Protein AF-0000000084557660 (afdb_homodimer)

Foldseek 3Di:
DVVLVVLLVVLLLLLVVLLQLLLQCLLVLPLVSLVVLVVSLVVSVVSLVVSVVVLVVCCVVPVVCVVVSVVSNVSSVVSNVSSVVSNVSSVCSNVVNSPVPNPVVYPPQPFKHKDKAAAAPPFLQAFAFCLVVVLCVVQVKAFQWKDDPNDIDGPGDRGDHDHGGIITIIIGGPRSRQVVRCRRHVDRD/DVVLVVLLVVLLLLLVVLLQLLLQCLLVLPLVSLVVLVVSLVVSVVSLVVSVVVLVVCCVVPVVCVVVSVVSNVSSVVSNVSSVVSNVSSVCSNVVNSPVPNPVVHPPQPFKHKDKAAAAPPFLQAFAFCLVVVLCVVQVKAFQWKDDPNDIDGPGDRGDHDHGGIITIIIGHPRSRQVVRCRRHVDRD

pLDDT: mean 82.66, std 14.03, range [36.84, 98.5]

Secondary structure (DSSP, 8-state):
-HHHHHHHHHHHHHHHHHHHHHHHHHHTT-HHHHHHHHHHHHHHHHHHHHHHHHHHHHHHH-GGGHHHHHHHHHHHHHHHHHHHHHHHHHHHHHTT-SHHHHTTTS--TTSPEEEEEEPPTT-TTTT-BHHHH-HHHHHS-EEEEEEETTEEEES--TTPBP-TT-EEEEEE-GGGHHHHHHHHHSS--/-HHHHHHHHHHHHHHHHHHHHHHHHHHTT-HHHHHHHHHHHHHHHHHHHHHHHHHHHHHHH-GGGHHHHHHHHHHHHHHHHHHHHHHHHHHHHHTT-SHHHHHHHH--TTSPEEEEEEPPTT-TTTT-BHHHH-HHHHHS-EEEEEEETTEEEES--TTPBP-TT-EEEEEE-GGGHHHHHHHHHSS--

Structure (mmCIF, N/CA/C/O backbone):
data_AF-0000000084557660-model_v1
#
loop_
_entity.id
_entity.type
_entity.pdbx_description
1 polymer 'TrkA-C domain protein'
#
loop_
_atom_site.group_PDB
_atom_site.id
_atom_site.type_symbol
_atom_site.label_atom_id
_atom_site.label_alt_id
_atom_site.label_comp_id
_atom_site.label_asym_id
_atom_site.label_entity_id
_atom_site.label_seq_id
_atom_site.pdbx_PDB_ins_code
_atom_site.Cartn_x
_atom_site.Cartn_y
_atom_site.Cartn_z
_atom_site.occupancy
_atom_site.B_iso_or_equiv
_atom_site.auth_seq_id
_atom_site.auth_comp_id
_atom_site.auth_asym_id
_atom_site.auth_atom_id
_atom_site.pdbx_PDB_model_num
ATOM 1 N N . MET A 1 1 ? 2.389 20.703 17.344 1 78.62 1 MET A N 1
ATOM 2 C CA . MET A 1 1 ? 1.602 19.562 16.891 1 78.62 1 MET A CA 1
ATOM 3 C C . MET A 1 1 ? 1.767 19.359 15.391 1 78.62 1 MET A C 1
ATOM 5 O O . MET A 1 1 ? 1.849 18.219 14.922 1 78.62 1 MET A O 1
ATOM 9 N N . ASN A 1 2 ? 2.186 20.453 14.773 1 81.31 2 ASN A N 1
ATOM 10 C CA . ASN A 1 2 ? 2.316 20.391 13.32 1 81.31 2 ASN A CA 1
ATOM 11 C C . ASN A 1 2 ? 3.482 19.5 12.906 1 81.31 2 ASN A C 1
ATOM 13 O O . ASN A 1 2 ? 3.375 18.734 11.938 1 81.31 2 ASN A O 1
ATOM 17 N N . LYS A 1 3 ? 4.469 19.562 13.789 1 85.81 3 LYS A N 1
ATOM 18 C CA . LYS A 1 3 ? 5.652 18.797 13.422 1 85.81 3 LYS A CA 1
ATOM 19 C C . LYS A 1 3 ? 5.398 17.297 13.562 1 85.81 3 LYS A C 1
ATOM 21 O O . LYS A 1 3 ? 5.82 16.5 12.711 1 85.81 3 LYS A O 1
ATOM 26 N N . ILE A 1 4 ? 4.723 16.859 14.617 1 92 4 ILE A N 1
ATOM 27 C CA . ILE A 1 4 ? 4.414 15.453 14.82 1 92 4 ILE A CA 1
ATOM 28 C C . ILE A 1 4 ? 3.521 14.953 13.688 1 92 4 ILE A C 1
ATOM 30 O O . ILE A 1 4 ? 3.715 13.844 13.18 1 92 4 ILE A O 1
ATOM 34 N N . GLU A 1 5 ? 2.633 15.766 13.328 1 88.88 5 GLU A N 1
ATOM 35 C CA . GLU A 1 5 ? 1.722 15.391 12.258 1 88.88 5 GLU A CA 1
ATOM 36 C C . GLU A 1 5 ? 2.473 15.172 10.945 1 88.88 5 GLU A C 1
ATOM 38 O O . GLU A 1 5 ? 2.186 14.227 10.203 1 88.88 5 GLU A O 1
ATOM 43 N N . GLU A 1 6 ? 3.418 16.062 10.711 1 84.88 6 GLU A N 1
ATOM 44 C CA . GLU A 1 6 ? 4.234 15.922 9.508 1 84.88 6 GLU A CA 1
ATOM 45 C C . GLU A 1 6 ? 5.074 14.648 9.547 1 84.88 6 GLU A C 1
ATOM 47 O O . GLU A 1 6 ? 5.23 13.969 8.531 1 84.88 6 GLU A O 1
ATOM 52 N N . MET A 1 7 ? 5.562 14.352 10.703 1 90.75 7 MET A N 1
ATOM 53 C CA . MET A 1 7 ? 6.383 13.156 10.859 1 90.75 7 MET A CA 1
ATOM 54 C C . MET A 1 7 ? 5.543 11.891 10.703 1 90.75 7 MET A C 1
ATOM 56 O O . MET A 1 7 ? 5.988 10.914 10.102 1 90.75 7 MET A O 1
ATOM 60 N N . LEU A 1 8 ? 4.316 11.906 11.172 1 91.94 8 LEU A N 1
ATOM 61 C CA . LEU A 1 8 ? 3.412 10.773 11.016 1 91.94 8 LEU A CA 1
ATOM 62 C C . LEU A 1 8 ? 3.061 10.555 9.547 1 91.94 8 LEU A C 1
ATOM 64 O O . LEU A 1 8 ? 2.941 9.414 9.094 1 91.94 8 LEU A O 1
ATOM 68 N N . LEU A 1 9 ? 2.918 11.672 8.875 1 86.56 9 LEU A N 1
ATOM 69 C CA . LEU A 1 9 ? 2.652 11.578 7.445 1 86.56 9 LEU A CA 1
ATOM 70 C C . LEU A 1 9 ? 3.818 10.914 6.719 1 86.56 9 LEU A C 1
ATOM 72 O O . LEU A 1 9 ? 3.611 10.086 5.832 1 86.56 9 LEU A O 1
ATOM 76 N N . GLU A 1 10 ? 4.965 11.297 7.094 1 84.38 10 GLU A N 1
ATOM 77 C CA . GLU A 1 10 ? 6.148 10.688 6.496 1 84.38 10 GLU A CA 1
ATOM 78 C C . GLU A 1 10 ? 6.207 9.195 6.797 1 84.38 10 GLU A C 1
ATOM 80 O O . GLU A 1 10 ? 6.539 8.391 5.922 1 84.38 10 GLU A O 1
ATOM 85 N N . LEU A 1 11 ? 5.902 8.812 8.047 1 92.25 11 LEU A N 1
ATOM 86 C CA . LEU A 1 11 ? 5.863 7.398 8.422 1 92.25 11 LEU A CA 1
ATOM 87 C C . LEU A 1 11 ? 4.832 6.645 7.594 1 92.25 11 LEU A C 1
ATOM 89 O O . LEU A 1 11 ? 5.113 5.562 7.074 1 92.25 11 LEU A O 1
ATOM 93 N N . LYS A 1 12 ? 3.701 7.219 7.492 1 89.44 12 LYS A N 1
ATOM 94 C CA . LYS A 1 12 ? 2.629 6.637 6.688 1 89.44 12 LYS A CA 1
ATOM 95 C C . LYS A 1 12 ? 3.076 6.43 5.246 1 89.44 12 LYS A C 1
ATOM 97 O O . LYS A 1 12 ? 2.941 5.336 4.699 1 89.44 12 LYS A O 1
ATOM 102 N N . ASP A 1 13 ? 3.625 7.488 4.648 1 81.25 13 ASP A N 1
ATOM 103 C CA . ASP A 1 13 ? 4.047 7.414 3.254 1 81.25 13 ASP A CA 1
ATOM 104 C C . ASP A 1 13 ? 5.133 6.355 3.064 1 81.25 13 ASP A C 1
ATOM 106 O O . ASP A 1 13 ? 5.098 5.59 2.1 1 81.25 13 ASP A O 1
ATOM 110 N N . THR A 1 14 ? 6.043 6.316 3.926 1 85.88 14 THR A N 1
ATOM 111 C CA . THR A 1 14 ? 7.148 5.367 3.836 1 85.88 14 THR A CA 1
ATOM 112 C C . THR A 1 14 ? 6.645 3.936 4.008 1 85.88 14 THR A C 1
ATOM 114 O O . THR A 1 14 ? 7.07 3.031 3.283 1 85.88 14 THR A O 1
ATOM 117 N N . SER A 1 15 ? 5.75 3.717 4.98 1 93.25 15 SER A N 1
ATOM 118 C CA . SER A 1 15 ? 5.23 2.371 5.203 1 93.25 15 SER A CA 1
ATOM 119 C C . SER A 1 15 ? 4.504 1.848 3.969 1 93.25 15 SER A C 1
ATOM 121 O O . SER A 1 15 ? 4.652 0.68 3.604 1 93.25 15 SER A O 1
ATOM 123 N N . GLU A 1 16 ? 3.74 2.676 3.352 1 85.69 16 GLU A N 1
ATOM 124 C CA . GLU A 1 16 ? 3.055 2.307 2.119 1 85.69 16 GLU A CA 1
ATOM 125 C C . GLU A 1 16 ? 4.047 1.913 1.029 1 85.69 16 GLU A C 1
ATOM 127 O O . GLU A 1 16 ? 3.857 0.908 0.341 1 85.69 16 GLU A O 1
ATOM 132 N N . PHE A 1 17 ? 5 2.734 0.915 1 78.81 17 PHE A N 1
ATOM 133 C CA . PHE A 1 17 ? 6.047 2.467 -0.065 1 78.81 17 PHE A CA 1
ATOM 134 C C . PHE A 1 17 ? 6.758 1.155 0.246 1 78.81 17 PHE A C 1
ATOM 136 O O . PHE A 1 17 ? 7.039 0.366 -0.658 1 78.81 17 PHE A O 1
ATOM 143 N N . MET A 1 18 ? 7.086 0.894 1.478 1 88.56 18 MET A N 1
ATOM 144 C CA . MET A 1 18 ? 7.758 -0.33 1.91 1 88.56 18 MET A CA 1
ATOM 145 C C . MET A 1 18 ? 6.934 -1.56 1.537 1 88.56 18 MET A C 1
ATOM 147 O O . MET A 1 18 ? 7.488 -2.578 1.117 1 88.56 18 MET A O 1
ATOM 151 N N . VAL A 1 19 ? 5.633 -1.488 1.741 1 91.75 19 VAL A N 1
ATOM 152 C CA . VAL A 1 19 ? 4.766 -2.609 1.386 1 91.75 19 VAL A CA 1
ATOM 153 C C . VAL A 1 19 ? 4.875 -2.891 -0.112 1 91.75 19 VAL A C 1
ATOM 155 O O . VAL A 1 19 ? 5.07 -4.035 -0.522 1 91.75 19 VAL A O 1
ATOM 158 N N . ASP A 1 20 ? 4.832 -1.856 -0.929 1 80.44 20 ASP A N 1
ATOM 159 C CA . ASP A 1 20 ? 4.98 -1.991 -2.375 1 80.44 20 ASP A CA 1
ATOM 160 C C . ASP A 1 20 ? 6.309 -2.652 -2.734 1 80.44 20 ASP A C 1
ATOM 162 O O . ASP A 1 20 ? 6.348 -3.586 -3.539 1 80.44 20 ASP A O 1
ATOM 166 N N . LEU A 1 21 ? 7.344 -2.174 -2.113 1 81.25 21 LEU A N 1
ATOM 167 C CA . LEU A 1 21 ? 8.672 -2.697 -2.406 1 81.25 21 LEU A CA 1
ATOM 168 C C . LEU A 1 21 ? 8.812 -4.141 -1.931 1 81.25 21 LEU A C 1
ATOM 170 O O . LEU A 1 21 ? 9.367 -4.98 -2.639 1 81.25 21 LEU A O 1
ATOM 174 N N . ALA A 1 22 ? 8.312 -4.395 -0.777 1 90 22 ALA A N 1
ATOM 175 C CA . ALA A 1 22 ? 8.438 -5.734 -0.211 1 90 22 ALA A CA 1
ATOM 176 C C . ALA A 1 22 ? 7.762 -6.77 -1.107 1 90 22 ALA A C 1
ATOM 178 O O . ALA A 1 22 ? 8.359 -7.793 -1.444 1 90 22 ALA A O 1
ATOM 179 N N . TYR A 1 23 ? 6.582 -6.449 -1.53 1 87.81 23 TYR A N 1
ATOM 180 C CA . TYR A 1 23 ? 5.863 -7.375 -2.4 1 87.81 23 TYR A CA 1
ATOM 181 C C . TYR A 1 23 ? 6.555 -7.504 -3.752 1 87.81 23 TYR A C 1
ATOM 183 O O . TYR A 1 23 ? 6.637 -8.594 -4.312 1 87.81 23 TYR A O 1
ATOM 191 N N . SER A 1 24 ? 6.98 -6.418 -4.266 1 79.38 24 SER A N 1
ATOM 192 C CA . SER A 1 24 ? 7.719 -6.465 -5.527 1 79.38 24 SER A CA 1
ATOM 193 C C . SER A 1 24 ? 8.977 -7.316 -5.398 1 79.38 24 SER A C 1
ATOM 195 O O . SER A 1 24 ? 9.273 -8.125 -6.277 1 79.38 24 SER A O 1
ATOM 197 N N . SER A 1 25 ? 9.734 -7.078 -4.336 1 85.5 25 SER A N 1
ATOM 198 C CA . SER A 1 25 ? 10.961 -7.844 -4.129 1 85.5 25 SER A CA 1
ATOM 199 C C . SER A 1 25 ? 10.672 -9.336 -4.066 1 85.5 25 SER A C 1
ATOM 201 O O . SER A 1 25 ? 11.445 -10.148 -4.574 1 85.5 25 SER A O 1
ATOM 203 N N . LEU A 1 26 ? 9.555 -9.648 -3.443 1 88.75 26 LEU A N 1
ATOM 204 C CA . LEU A 1 26 ? 9.148 -11.047 -3.301 1 88.75 26 LEU A CA 1
ATOM 205 C C . LEU A 1 26 ? 8.758 -11.641 -4.652 1 88.75 26 LEU A C 1
ATOM 207 O O . LEU A 1 26 ? 9.242 -12.711 -5.02 1 88.75 26 LEU A O 1
ATOM 211 N N . ILE A 1 27 ? 7.984 -10.977 -5.395 1 83.06 27 ILE A N 1
ATOM 212 C CA . ILE A 1 27 ? 7.457 -11.453 -6.668 1 83.06 27 ILE A CA 1
ATOM 213 C C . ILE A 1 27 ? 8.602 -11.633 -7.664 1 83.06 27 ILE A C 1
ATOM 215 O O . ILE A 1 27 ? 8.609 -12.602 -8.43 1 83.06 27 ILE A O 1
ATOM 219 N N . TYR A 1 28 ? 9.508 -10.758 -7.539 1 76.06 28 TYR A N 1
ATOM 220 C CA . TYR A 1 28 ? 10.562 -10.789 -8.547 1 76.06 28 TYR A CA 1
ATOM 221 C C . TYR A 1 28 ? 11.844 -11.383 -7.973 1 76.06 28 TYR A C 1
ATOM 223 O O . TYR A 1 28 ? 12.883 -11.406 -8.648 1 76.06 28 TYR A O 1
ATOM 231 N N . ASP A 1 29 ? 11.695 -11.75 -6.824 1 83.06 29 ASP A N 1
ATOM 232 C CA . ASP A 1 29 ? 12.859 -12.289 -6.133 1 83.06 29 ASP A CA 1
ATOM 233 C C . ASP A 1 29 ? 14.055 -11.344 -6.254 1 83.06 29 ASP A C 1
ATOM 235 O O . ASP A 1 29 ? 15.133 -11.758 -6.676 1 83.06 29 ASP A O 1
ATOM 239 N N . ASN A 1 30 ? 13.875 -10.156 -5.941 1 79.5 30 ASN A N 1
ATOM 240 C CA . ASN A 1 30 ? 14.859 -9.102 -6.105 1 79.5 30 ASN A CA 1
ATOM 241 C C . ASN A 1 30 ? 15.484 -8.703 -4.77 1 79.5 30 ASN A C 1
ATOM 243 O O . ASN A 1 30 ? 14.844 -8.031 -3.955 1 79.5 30 ASN A O 1
ATOM 247 N N . GLU A 1 31 ? 16.688 -9.047 -4.613 1 85.88 31 GLU A N 1
ATOM 248 C CA . GLU A 1 31 ? 17.375 -8.797 -3.352 1 85.88 31 GLU A CA 1
ATOM 249 C C . GLU A 1 31 ? 17.672 -7.309 -3.17 1 85.88 31 GLU A C 1
ATOM 251 O O . GLU A 1 31 ? 17.641 -6.797 -2.049 1 85.88 31 GLU A O 1
ATOM 256 N N . GLU A 1 32 ? 17.938 -6.656 -4.207 1 79 32 GLU A N 1
ATOM 257 C CA . GLU A 1 32 ? 18.25 -5.234 -4.113 1 79 32 GLU A CA 1
ATOM 258 C C . GLU A 1 32 ? 17.047 -4.445 -3.588 1 79 32 GLU A C 1
ATOM 260 O O . GLU A 1 32 ? 17.203 -3.59 -2.715 1 79 32 GLU A O 1
ATOM 265 N N . ILE A 1 33 ? 15.922 -4.727 -4.129 1 81.12 33 ILE A N 1
ATOM 266 C CA . ILE A 1 33 ? 14.703 -4.07 -3.674 1 81.12 33 ILE A CA 1
ATOM 267 C C . ILE A 1 33 ? 14.43 -4.441 -2.219 1 81.12 33 ILE A C 1
ATOM 269 O O . ILE A 1 33 ? 14.039 -3.592 -1.417 1 81.12 33 ILE A O 1
ATOM 273 N N . ALA A 1 34 ? 14.648 -5.66 -1.888 1 89.06 34 ALA A N 1
ATOM 274 C CA . ALA A 1 34 ? 14.477 -6.098 -0.505 1 89.06 34 ALA A CA 1
ATOM 275 C C . ALA A 1 34 ? 15.406 -5.332 0.432 1 89.06 34 ALA A C 1
ATOM 277 O O . ALA A 1 34 ? 15 -4.93 1.525 1 89.06 34 ALA A O 1
ATOM 278 N N . GLU A 1 35 ? 16.578 -5.129 0.041 1 88.19 35 GLU A N 1
ATOM 279 C CA . GLU A 1 35 ? 17.547 -4.379 0.843 1 88.19 35 GLU A CA 1
ATOM 280 C C . GLU A 1 35 ? 17.078 -2.945 1.073 1 88.19 35 GLU A C 1
ATOM 282 O O . GLU A 1 35 ? 17.297 -2.375 2.145 1 88.19 35 GLU A O 1
ATOM 287 N N . GLU A 1 36 ? 16.453 -2.371 0.059 1 81.69 36 GLU A N 1
ATOM 288 C CA . GLU A 1 36 ? 15.906 -1.025 0.207 1 81.69 36 GLU A CA 1
ATOM 289 C C . GLU A 1 36 ? 14.828 -0.983 1.286 1 81.69 36 GLU A C 1
ATOM 291 O O . GLU A 1 36 ? 14.719 -0.003 2.025 1 81.69 36 GLU A O 1
ATOM 296 N N . VAL A 1 37 ? 14.047 -2.047 1.359 1 90.69 37 VAL A N 1
ATOM 297 C CA . VAL A 1 37 ? 13.031 -2.127 2.4 1 90.69 37 VAL A CA 1
ATOM 298 C C . VAL A 1 37 ? 13.688 -2.09 3.775 1 90.69 37 VAL A C 1
ATOM 300 O O . VAL A 1 37 ? 13.227 -1.382 4.676 1 90.69 37 VAL A O 1
ATOM 303 N N . ILE A 1 38 ? 14.789 -2.824 3.896 1 95.12 38 ILE A N 1
ATOM 304 C CA . ILE A 1 38 ? 15.508 -2.854 5.168 1 95.12 38 ILE A CA 1
ATOM 305 C C . ILE A 1 38 ? 16.031 -1.457 5.492 1 95.12 38 ILE A C 1
ATOM 307 O O . ILE A 1 38 ? 15.922 -0.991 6.629 1 95.12 38 ILE A O 1
ATOM 311 N N . PHE A 1 39 ? 16.562 -0.817 4.523 1 88.06 39 PHE A N 1
ATOM 312 C CA . PHE A 1 39 ? 17.094 0.535 4.691 1 88.06 39 PHE A CA 1
ATOM 313 C C . PHE A 1 39 ? 15.992 1.482 5.164 1 88.06 39 PHE A C 1
ATOM 315 O O . PHE A 1 39 ? 16.188 2.236 6.121 1 88.06 39 PHE A O 1
ATOM 322 N N . LEU A 1 40 ? 14.859 1.445 4.527 1 88.19 40 LEU A N 1
ATOM 323 C CA . LEU A 1 40 ? 13.734 2.305 4.875 1 88.19 40 LEU A CA 1
ATOM 324 C C . LEU A 1 40 ? 13.227 2 6.281 1 88.19 40 LEU A C 1
ATOM 326 O O . LEU A 1 40 ? 12.844 2.912 7.02 1 88.19 40 LEU A O 1
ATOM 330 N N . ALA A 1 41 ? 13.242 0.728 6.641 1 95.25 41 ALA A N 1
ATOM 331 C CA . ALA A 1 41 ? 12.797 0.34 7.977 1 95.25 41 ALA A CA 1
ATOM 332 C C . ALA A 1 41 ? 13.664 0.974 9.055 1 95.25 41 ALA A C 1
ATOM 334 O O . ALA A 1 41 ? 13.156 1.43 10.086 1 95.25 41 ALA A O 1
ATOM 335 N N . GLU A 1 42 ? 14.898 0.961 8.805 1 93.62 42 GLU A N 1
ATOM 336 C CA . GLU A 1 42 ? 15.82 1.574 9.766 1 93.62 42 GLU A CA 1
ATOM 337 C C . GLU A 1 42 ? 15.57 3.074 9.883 1 93.62 42 GLU A C 1
ATOM 339 O O . GLU A 1 42 ? 15.57 3.623 10.984 1 93.62 42 GLU A O 1
ATOM 344 N N . ARG A 1 43 ? 15.391 3.684 8.773 1 88.31 43 ARG A N 1
ATOM 345 C CA . ARG A 1 43 ? 15.086 5.109 8.781 1 88.31 43 ARG A CA 1
ATOM 346 C C . ARG A 1 43 ? 13.797 5.391 9.539 1 88.31 43 ARG A C 1
ATOM 348 O O . ARG A 1 43 ? 13.711 6.355 10.297 1 88.31 43 ARG A O 1
ATOM 355 N N . MET A 1 44 ? 12.836 4.566 9.344 1 94.25 44 MET A N 1
ATOM 356 C CA . MET A 1 44 ? 11.547 4.719 10.016 1 94.25 44 MET A CA 1
ATOM 357 C C . MET A 1 44 ? 11.703 4.582 11.523 1 94.25 44 MET A C 1
ATOM 359 O O . MET A 1 44 ? 11.039 5.293 12.289 1 94.25 44 MET A O 1
ATOM 363 N N . ASN A 1 45 ? 12.516 3.666 11.93 1 96.81 45 ASN A N 1
ATOM 364 C CA . ASN A 1 45 ? 12.758 3.498 13.359 1 96.81 45 ASN A CA 1
ATOM 365 C C . ASN A 1 45 ? 13.266 4.785 13.992 1 96.81 45 ASN A C 1
ATOM 367 O O . ASN A 1 45 ? 12.82 5.168 15.078 1 96.81 45 ASN A O 1
ATOM 371 N N . ASN A 1 46 ? 14.125 5.5 13.305 1 95.62 46 ASN A N 1
ATOM 372 C CA . ASN A 1 46 ? 14.656 6.762 13.805 1 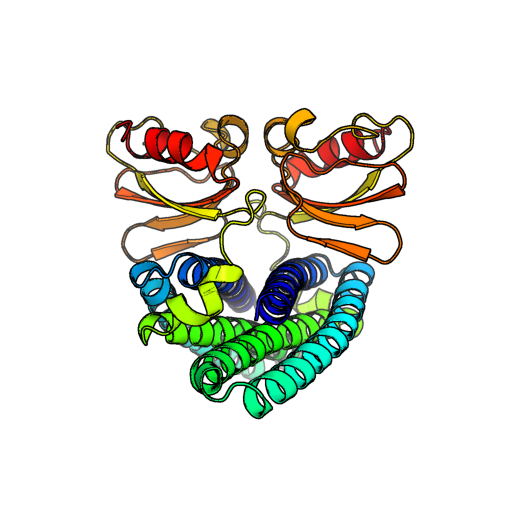95.62 46 ASN A CA 1
ATOM 373 C C . ASN A 1 46 ? 13.586 7.844 13.867 1 95.62 46 ASN A C 1
ATOM 375 O O . ASN A 1 46 ? 13.484 8.57 14.852 1 95.62 46 ASN A O 1
ATOM 379 N N . LEU A 1 47 ? 12.859 7.957 12.797 1 94.5 47 LEU A N 1
ATOM 380 C CA . LEU A 1 47 ? 11.781 8.938 12.742 1 94.5 47 LEU A CA 1
ATOM 381 C C . LEU A 1 47 ? 10.742 8.664 13.82 1 94.5 47 LEU A C 1
ATOM 383 O O . LEU A 1 47 ? 10.219 9.594 14.43 1 94.5 47 LEU A O 1
ATOM 387 N N . SER A 1 48 ? 10.461 7.402 14.008 1 97.56 48 SER A N 1
ATOM 388 C CA . SER A 1 48 ? 9.469 7.012 15.008 1 97.56 48 SER A CA 1
ATOM 389 C C . SER A 1 48 ? 9.922 7.414 16.406 1 97.56 48 SER A C 1
ATOM 391 O O . SER A 1 48 ? 9.109 7.859 17.219 1 97.56 48 SER A O 1
ATOM 393 N N . LEU A 1 49 ? 11.188 7.254 16.703 1 97.31 49 LEU A N 1
ATOM 394 C CA . LEU A 1 49 ? 11.727 7.684 18 1 97.31 49 LEU A CA 1
ATOM 395 C C . LEU A 1 49 ? 11.547 9.188 18.172 1 97.31 49 LEU A C 1
ATOM 397 O O . LEU A 1 49 ? 11.203 9.648 19.266 1 97.31 49 LEU A O 1
ATOM 401 N N . GLU A 1 50 ? 11.797 9.961 17.203 1 96.75 50 GLU A N 1
ATOM 402 C CA . GLU A 1 50 ? 11.625 11.406 17.266 1 96.75 50 GLU A CA 1
ATOM 403 C C . GLU A 1 50 ? 10.172 11.781 17.547 1 96.75 50 GLU A C 1
ATOM 405 O O . GLU A 1 50 ? 9.898 12.711 18.312 1 96.75 50 GLU A O 1
ATOM 410 N N . VAL A 1 51 ? 9.289 11.055 16.922 1 96.62 51 VAL A N 1
ATOM 411 C CA . VAL A 1 51 ? 7.867 11.289 17.141 1 96.62 51 VAL A CA 1
ATOM 412 C C . VAL A 1 51 ? 7.535 11.086 18.609 1 96.62 51 VAL A C 1
ATOM 414 O O . VAL A 1 51 ? 6.848 11.906 19.219 1 96.62 51 VAL A O 1
ATOM 417 N N . GLN A 1 52 ? 8.039 10.039 19.172 1 97.19 52 GLN A N 1
ATOM 418 C CA . GLN A 1 52 ? 7.758 9.742 20.578 1 97.19 52 GLN A CA 1
ATOM 419 C C . GLN A 1 52 ? 8.344 10.812 21.5 1 97.19 52 GLN A C 1
ATOM 421 O O . GLN A 1 52 ? 7.691 11.242 22.453 1 97.19 52 GLN A O 1
ATOM 426 N N . GLU A 1 53 ? 9.539 11.234 21.172 1 97.81 53 GLU A N 1
ATOM 427 C CA . GLU A 1 53 ? 10.172 12.273 21.969 1 97.81 53 GLU A CA 1
ATOM 428 C C . GLU A 1 53 ? 9.375 13.578 21.922 1 97.81 53 GLU A C 1
ATOM 430 O O . GLU A 1 53 ? 9.164 14.219 22.953 1 97.81 53 GLU A O 1
ATOM 435 N N . LYS A 1 54 ? 9 13.953 20.75 1 96.69 54 LYS A N 1
ATOM 436 C CA . LYS A 1 54 ? 8.227 15.172 20.578 1 96.69 54 LYS A CA 1
ATOM 437 C C . LYS A 1 54 ? 6.867 15.062 21.25 1 96.69 54 LYS A C 1
ATOM 439 O O . LYS A 1 54 ? 6.375 16.031 21.844 1 96.69 54 LYS A O 1
ATOM 444 N N . ALA A 1 55 ? 6.246 13.914 21.188 1 96.31 55 ALA A N 1
ATOM 445 C CA . ALA A 1 55 ? 4.961 13.68 21.844 1 96.31 55 ALA A CA 1
ATOM 446 C C . ALA A 1 55 ? 5.078 13.844 23.359 1 96.31 55 ALA A C 1
ATOM 448 O O . ALA A 1 55 ? 4.223 14.469 23.984 1 96.31 55 ALA A O 1
ATOM 449 N N . ILE A 1 56 ? 6.109 13.297 23.891 1 97.56 56 ILE A N 1
ATOM 450 C CA . ILE A 1 56 ? 6.344 13.422 25.328 1 97.56 56 ILE A CA 1
ATOM 451 C C . ILE A 1 56 ? 6.52 14.891 25.688 1 97.56 56 ILE A C 1
ATOM 453 O O . ILE A 1 56 ? 5.918 15.375 26.656 1 97.56 56 ILE A O 1
ATOM 457 N N . GLU A 1 57 ? 7.352 15.594 24.922 1 96.88 57 GLU A N 1
ATOM 458 C CA . GLU A 1 57 ? 7.598 17 25.172 1 96.88 57 GLU A CA 1
ATOM 459 C C . GLU A 1 57 ? 6.297 17.797 25.156 1 96.88 57 GLU A C 1
ATOM 461 O O . GLU A 1 57 ? 6.043 18.594 26.078 1 96.88 57 GLU A O 1
ATOM 466 N N . ILE A 1 58 ? 5.496 17.594 24.219 1 95.56 58 ILE A N 1
ATOM 467 C CA . ILE A 1 58 ? 4.246 18.344 24.078 1 95.56 58 ILE A CA 1
ATOM 468 C C . ILE A 1 58 ? 3.299 17.984 25.219 1 95.56 58 ILE A C 1
ATOM 470 O O . ILE A 1 58 ? 2.674 18.859 25.812 1 95.56 58 ILE A O 1
ATOM 474 N N . GLY A 1 59 ? 3.174 16.688 25.484 1 94.5 59 GLY A N 1
ATOM 475 C CA . GLY A 1 59 ? 2.289 16.234 26.547 1 94.5 59 GLY A CA 1
ATOM 476 C C . GLY A 1 59 ? 2.643 16.812 27.891 1 94.5 59 GLY A C 1
ATOM 477 O O . GLY A 1 59 ? 1.755 17.141 28.688 1 94.5 59 GLY A O 1
ATOM 478 N N . MET A 1 60 ? 3.938 17.094 28.094 1 96.5 60 MET A N 1
ATOM 479 C CA . MET A 1 60 ? 4.406 17.625 29.375 1 96.5 60 MET A CA 1
ATOM 480 C C . MET A 1 60 ? 4.125 19.125 29.469 1 96.5 60 MET A C 1
ATOM 482 O O . MET A 1 60 ? 3.889 19.656 30.547 1 96.5 60 MET A O 1
ATOM 486 N N . ASN A 1 61 ? 4.043 19.797 28.312 1 96.5 61 ASN A N 1
ATOM 487 C CA . ASN A 1 61 ? 3.945 21.25 28.328 1 96.5 61 ASN A CA 1
ATOM 488 C C . ASN A 1 61 ? 2.533 21.719 27.984 1 96.5 61 ASN A C 1
ATOM 490 O O . ASN A 1 61 ? 2.17 22.859 28.266 1 96.5 61 ASN A O 1
ATOM 494 N N . LYS A 1 62 ? 1.761 20.859 27.391 1 95.62 62 LYS A N 1
ATOM 495 C CA . LYS A 1 62 ? 0.396 21.188 26.984 1 95.62 62 LYS A CA 1
ATOM 496 C C . LYS A 1 62 ? -0.554 20.031 27.281 1 95.62 62 LYS A C 1
ATOM 498 O O . LYS A 1 62 ? -0.956 19.312 26.359 1 95.62 62 LYS A O 1
ATOM 503 N N . PRO A 1 63 ? -0.921 19.953 28.484 1 94.31 63 PRO A N 1
ATOM 504 C CA . PRO A 1 63 ? -1.765 18.828 28.891 1 94.31 63 PRO A CA 1
ATOM 505 C C . PRO A 1 63 ? -3.049 18.734 28.078 1 94.31 63 PRO A C 1
ATOM 507 O O . PRO A 1 63 ? -3.594 17.625 27.922 1 94.31 63 PRO A O 1
ATOM 510 N N . GLU A 1 64 ? -3.541 19.797 27.531 1 94.5 64 GLU A N 1
ATOM 511 C CA . GLU A 1 64 ? -4.777 19.781 26.75 1 94.5 64 GLU A CA 1
ATOM 512 C C . GLU A 1 64 ? -4.602 18.984 25.469 1 94.5 64 GLU A C 1
ATOM 514 O O . GLU A 1 64 ? -5.586 18.609 24.828 1 94.5 64 GLU A O 1
ATOM 519 N N . GLU A 1 65 ? -3.312 18.75 25.156 1 93.06 65 GLU A N 1
ATOM 520 C CA . GLU A 1 65 ? -3.025 18.047 23.906 1 93.06 65 GLU A CA 1
ATOM 521 C C . GLU A 1 65 ? -2.863 16.547 24.125 1 93.06 65 GLU A C 1
ATOM 523 O O . GLU A 1 65 ? -2.664 15.797 23.172 1 93.06 65 GLU A O 1
ATOM 528 N N . VAL A 1 66 ? -2.928 16.047 25.312 1 94.56 66 VAL A N 1
ATOM 529 C CA . VAL A 1 66 ? -2.566 14.672 25.656 1 94.56 66 VAL A CA 1
ATOM 530 C C . VAL A 1 66 ? -3.482 13.695 24.922 1 94.56 66 VAL A C 1
ATOM 532 O O . VAL A 1 66 ? -3.023 12.672 24.406 1 94.56 66 VAL A O 1
ATOM 535 N N . ALA A 1 67 ? -4.77 14.016 24.891 1 91.88 67 ALA A N 1
ATOM 536 C CA . ALA A 1 67 ? -5.699 13.133 24.188 1 91.88 67 ALA A CA 1
ATOM 537 C C . ALA A 1 67 ? -5.312 12.984 22.719 1 91.88 67 ALA A C 1
ATOM 539 O O . ALA A 1 67 ? -5.324 11.875 22.172 1 91.88 67 ALA A O 1
ATOM 540 N N . ARG A 1 68 ? -4.984 14.039 22.109 1 91.44 68 ARG A N 1
ATOM 541 C CA . ARG A 1 68 ? -4.562 14.008 20.719 1 91.44 68 ARG A CA 1
ATOM 542 C C . ARG A 1 68 ? -3.268 13.227 20.547 1 91.44 68 ARG A C 1
ATOM 544 O O . ARG A 1 68 ? -3.102 12.492 19.562 1 91.44 68 ARG A O 1
ATOM 551 N N . ILE A 1 69 ? -2.387 13.352 21.484 1 94.31 69 ILE A N 1
ATOM 552 C CA . ILE A 1 69 ? -1.101 12.664 21.453 1 94.31 69 ILE A CA 1
ATOM 553 C C . ILE A 1 69 ? -1.317 11.156 21.531 1 94.31 69 ILE A C 1
ATOM 555 O O . ILE A 1 69 ? -0.682 10.383 20.812 1 94.31 69 ILE A O 1
ATOM 559 N N . VAL A 1 70 ? -2.205 10.742 22.344 1 95 70 VAL A N 1
ATOM 560 C CA . VAL A 1 70 ? -2.471 9.32 22.531 1 95 70 VAL A CA 1
ATOM 561 C C . VAL A 1 70 ? -2.975 8.719 21.219 1 95 70 VAL A C 1
ATOM 563 O O . VAL A 1 70 ? -2.539 7.637 20.812 1 95 70 VAL A O 1
ATOM 566 N N . VAL A 1 71 ? -3.795 9.43 20.516 1 94.44 71 VAL A N 1
ATOM 567 C CA . VAL A 1 71 ? -4.328 8.953 19.25 1 94.44 71 VAL A CA 1
ATOM 568 C C . VAL A 1 71 ? -3.211 8.875 18.219 1 94.44 71 VAL A C 1
ATOM 570 O O . VAL A 1 71 ? -3.119 7.898 17.469 1 94.44 71 VAL A O 1
ATOM 573 N N . MET A 1 72 ? -2.33 9.828 18.234 1 93.88 72 MET A N 1
ATOM 574 C CA . MET A 1 72 ? -1.241 9.859 17.25 1 93.88 72 MET A CA 1
ATOM 575 C C . MET A 1 72 ? -0.257 8.727 17.5 1 93.88 72 MET A C 1
ATOM 577 O O . MET A 1 72 ? 0.255 8.125 16.562 1 93.88 72 MET A O 1
ATOM 581 N N . ILE A 1 73 ? -0.064 8.438 18.766 1 95.62 73 ILE A N 1
ATOM 582 C CA . ILE A 1 73 ? 0.87 7.367 19.109 1 95.62 73 ILE A CA 1
ATOM 583 C C . ILE A 1 73 ? 0.26 6.012 18.75 1 95.62 73 ILE A C 1
ATOM 585 O O . ILE A 1 73 ? 0.968 5.102 18.312 1 95.62 73 ILE A O 1
ATOM 589 N N . ARG A 1 74 ? -1.016 5.867 18.953 1 95 74 ARG A N 1
ATOM 590 C CA . ARG A 1 74 ? -1.704 4.656 18.531 1 95 74 ARG A CA 1
ATOM 591 C C . ARG A 1 74 ? -1.575 4.461 17.016 1 95 74 ARG A C 1
ATOM 593 O O . ARG A 1 74 ? -1.316 3.352 16.547 1 95 74 ARG A O 1
ATOM 600 N N . LEU A 1 75 ? -1.743 5.52 16.234 1 94.75 75 LEU A N 1
ATOM 601 C CA . LEU A 1 75 ? -1.581 5.461 14.789 1 94.75 75 LEU A CA 1
ATOM 602 C C . LEU A 1 75 ? -0.146 5.105 14.422 1 94.75 75 LEU A C 1
ATOM 604 O O . LEU A 1 75 ? 0.083 4.285 13.523 1 94.75 75 LEU A O 1
ATOM 608 N N . GLN A 1 76 ? 0.749 5.754 15.07 1 95.62 76 GLN A N 1
ATOM 609 C CA . GLN A 1 76 ? 2.16 5.469 14.836 1 95.62 76 GLN A CA 1
ATOM 610 C C . GLN A 1 76 ? 2.453 3.979 15 1 95.62 76 GLN A C 1
ATOM 612 O O . GLN A 1 76 ? 3.17 3.389 14.188 1 95.62 76 GLN A O 1
ATOM 617 N N . ALA A 1 77 ? 1.925 3.424 16.062 1 97.25 77 ALA A N 1
ATOM 618 C CA . ALA A 1 77 ? 2.156 2.006 16.328 1 97.25 77 ALA A CA 1
ATOM 619 C C . ALA A 1 77 ? 1.623 1.143 15.188 1 97.25 77 ALA A C 1
ATOM 621 O O . ALA A 1 77 ? 2.271 0.179 14.773 1 97.25 77 ALA A O 1
ATOM 622 N N . SER A 1 78 ? 0.494 1.439 14.727 1 97.38 78 SER A N 1
ATOM 623 C CA . SER A 1 78 ? -0.075 0.687 13.609 1 97.38 78 SER A CA 1
ATOM 624 C C . SER A 1 78 ? 0.757 0.861 12.344 1 97.38 78 SER A C 1
ATOM 626 O O . SER A 1 78 ? 0.996 -0.103 11.609 1 97.38 78 SER A O 1
ATOM 628 N N . ILE A 1 79 ? 1.181 2.084 12.078 1 96.81 79 ILE A N 1
ATOM 629 C CA . ILE A 1 79 ? 2.016 2.371 10.914 1 96.81 79 ILE A CA 1
ATOM 630 C C . ILE A 1 79 ? 3.305 1.557 10.992 1 96.81 79 ILE A C 1
ATOM 632 O O . ILE A 1 79 ? 3.727 0.953 10.008 1 96.81 79 ILE A O 1
ATOM 636 N N . MET A 1 80 ? 3.883 1.483 12.148 1 98.31 80 MET A N 1
ATOM 637 C CA . MET A 1 80 ? 5.133 0.753 12.32 1 98.31 80 MET A CA 1
ATOM 638 C C . MET A 1 80 ? 4.914 -0.748 12.172 1 98.31 80 MET A C 1
ATOM 640 O O . MET A 1 80 ? 5.793 -1.463 11.68 1 98.31 80 MET A O 1
ATOM 644 N N . SER A 1 81 ? 3.764 -1.19 12.602 1 98.31 81 SER A N 1
ATOM 645 C CA . SER A 1 81 ? 3.455 -2.602 12.406 1 98.31 81 SER A CA 1
ATOM 646 C C . SER A 1 81 ? 3.414 -2.959 10.922 1 98.31 81 SER A C 1
ATOM 648 O O . SER A 1 81 ? 3.852 -4.039 10.531 1 98.31 81 SER A O 1
ATOM 650 N N . ILE A 1 82 ? 2.902 -2.09 10.125 1 98.19 82 ILE A N 1
ATOM 651 C CA . ILE A 1 82 ? 2.908 -2.291 8.68 1 98.19 82 ILE A CA 1
ATOM 652 C C . ILE A 1 82 ? 4.348 -2.361 8.172 1 98.19 82 ILE A C 1
ATOM 654 O O . ILE A 1 82 ? 4.711 -3.275 7.43 1 98.19 82 ILE A O 1
ATOM 658 N N . ALA A 1 83 ? 5.117 -1.45 8.602 1 97.06 83 ALA A N 1
ATOM 659 C CA . ALA A 1 83 ? 6.516 -1.404 8.188 1 97.06 83 ALA A CA 1
ATOM 660 C C . ALA A 1 83 ? 7.258 -2.668 8.609 1 97.06 83 ALA A C 1
ATOM 662 O O . ALA A 1 83 ? 8.039 -3.229 7.844 1 97.06 83 ALA A O 1
ATOM 663 N N . ASP A 1 84 ? 7.008 -3.09 9.812 1 98.5 84 ASP A N 1
ATOM 664 C CA . ASP A 1 84 ? 7.668 -4.285 10.32 1 98.5 84 ASP A CA 1
ATOM 665 C C . ASP A 1 84 ? 7.285 -5.52 9.508 1 98.5 84 ASP A C 1
ATOM 667 O O . ASP A 1 84 ? 8.125 -6.387 9.25 1 98.5 84 ASP A O 1
ATOM 671 N N . ALA A 1 85 ? 6.062 -5.602 9.18 1 98.44 85 ALA A N 1
ATOM 672 C CA . ALA A 1 85 ? 5.617 -6.727 8.359 1 98.44 85 ALA A CA 1
ATOM 673 C C . ALA A 1 85 ? 6.262 -6.684 6.98 1 98.44 85 ALA A C 1
ATOM 675 O O . ALA A 1 85 ? 6.699 -7.711 6.457 1 98.44 85 ALA A O 1
ATOM 676 N N . ALA A 1 86 ? 6.332 -5.516 6.395 1 96.5 86 ALA A N 1
ATOM 677 C CA . ALA A 1 86 ? 7.02 -5.355 5.113 1 96.5 86 ALA A CA 1
ATOM 678 C C . ALA A 1 86 ? 8.484 -5.777 5.219 1 96.5 86 ALA A C 1
ATOM 680 O O . ALA A 1 86 ? 9.008 -6.453 4.332 1 96.5 86 ALA A O 1
ATOM 681 N N . ARG A 1 87 ? 9.07 -5.379 6.223 1 97.94 87 ARG A N 1
ATOM 682 C CA . ARG A 1 87 ? 10.445 -5.781 6.469 1 97.94 87 ARG A CA 1
ATOM 683 C C . ARG A 1 87 ? 10.57 -7.301 6.543 1 97.94 87 ARG A C 1
ATOM 685 O O . ARG A 1 87 ? 11.508 -7.883 6.004 1 97.94 87 ARG A O 1
ATOM 692 N N . SER A 1 88 ? 9.695 -7.934 7.238 1 97.69 88 SER A N 1
ATOM 693 C CA . SER A 1 88 ? 9.711 -9.383 7.367 1 97.69 88 SER A CA 1
ATOM 694 C C . SER A 1 88 ? 9.578 -10.062 6.008 1 97.69 88 SER A C 1
ATOM 696 O O . SER A 1 88 ? 10.227 -11.078 5.75 1 97.69 88 SER A O 1
ATOM 698 N N . ILE A 1 89 ? 8.797 -9.523 5.145 1 96.25 89 ILE A N 1
ATOM 699 C CA . ILE A 1 89 ? 8.656 -10.055 3.795 1 96.25 89 ILE A CA 1
ATOM 700 C C . ILE A 1 89 ? 9.977 -9.906 3.043 1 96.25 89 ILE A C 1
ATOM 702 O O . ILE A 1 89 ? 10.43 -10.852 2.391 1 96.25 89 ILE A O 1
ATOM 706 N N . ALA A 1 90 ? 10.516 -8.75 3.146 1 93.19 90 ALA A N 1
ATOM 707 C CA . ALA A 1 90 ? 11.805 -8.508 2.506 1 93.19 90 ALA A CA 1
ATOM 708 C C . ALA A 1 90 ? 12.867 -9.477 3.023 1 93.19 90 ALA A C 1
ATOM 710 O O . ALA A 1 90 ? 13.719 -9.945 2.262 1 93.19 90 ALA A O 1
ATOM 711 N N . ASP A 1 91 ? 12.781 -9.727 4.285 1 96.44 91 ASP A N 1
ATOM 712 C CA . ASP A 1 91 ? 13.734 -10.648 4.891 1 96.44 91 ASP A CA 1
ATOM 713 C C . ASP A 1 91 ? 13.625 -12.039 4.273 1 96.44 91 ASP A C 1
ATOM 715 O O . ASP A 1 91 ? 14.625 -12.742 4.121 1 96.44 91 ASP A O 1
ATOM 719 N N . VAL A 1 92 ? 12.492 -12.469 3.949 1 94.94 92 VAL A N 1
ATOM 720 C CA . VAL A 1 92 ? 12.305 -13.758 3.297 1 94.94 92 VAL A CA 1
ATOM 721 C C . VAL A 1 92 ? 13.086 -13.797 1.983 1 94.94 92 VAL A C 1
ATOM 723 O O . VAL A 1 92 ? 13.742 -14.789 1.671 1 94.94 92 VAL A O 1
ATOM 726 N N . VAL A 1 93 ? 13.047 -12.766 1.257 1 91.44 93 VAL A N 1
ATOM 727 C CA . VAL A 1 93 ? 13.758 -12.656 -0.012 1 91.44 93 VAL A CA 1
ATOM 728 C C . VAL A 1 93 ? 15.266 -12.672 0.239 1 91.44 93 VAL A C 1
ATOM 730 O O . VAL A 1 93 ? 16 -13.383 -0.445 1 91.44 93 VAL A O 1
ATOM 733 N N . LEU A 1 94 ? 15.656 -11.906 1.21 1 93.81 94 LEU A N 1
ATOM 734 C CA . LEU A 1 94 ? 17.078 -11.742 1.481 1 93.81 94 LEU A CA 1
ATOM 735 C C . LEU A 1 94 ? 17.688 -13.047 1.997 1 93.81 94 LEU A C 1
ATOM 737 O O . LEU A 1 94 ? 18.891 -13.258 1.881 1 93.81 94 LEU A O 1
ATOM 741 N N . ARG A 1 95 ? 16.891 -13.898 2.461 1 94.06 95 ARG A N 1
ATOM 742 C CA . ARG A 1 95 ? 17.375 -15.188 2.945 1 94.06 95 ARG A CA 1
ATOM 743 C C . ARG A 1 95 ? 17.344 -16.234 1.835 1 94.06 95 ARG A C 1
ATOM 745 O O . ARG A 1 95 ? 17.609 -17.406 2.078 1 94.06 95 ARG A O 1
ATOM 752 N N . GLY A 1 96 ? 16.922 -15.797 0.665 1 90.06 96 GLY A N 1
ATOM 753 C CA . GLY A 1 96 ? 16.938 -16.688 -0.49 1 90.06 96 GLY A CA 1
ATOM 754 C C . GLY A 1 96 ? 15.703 -17.562 -0.593 1 90.06 96 GLY A C 1
ATOM 755 O O . GLY A 1 96 ? 15.734 -18.609 -1.23 1 90.06 96 GLY A O 1
ATOM 756 N N . LEU A 1 97 ? 14.68 -17.219 0.094 1 84.44 97 LEU A N 1
ATOM 757 C CA . LEU A 1 97 ? 13.477 -18.031 0.127 1 84.44 97 LEU A CA 1
ATOM 758 C C . LEU A 1 97 ? 12.398 -17.453 -0.785 1 84.44 97 LEU A C 1
ATOM 760 O O . LEU A 1 97 ? 11.242 -17.891 -0.738 1 84.44 97 LEU A O 1
ATOM 764 N N . GLY A 1 98 ? 12.703 -16.5 -1.529 1 66.19 98 GLY A N 1
ATOM 765 C CA . GLY A 1 98 ? 11.727 -15.836 -2.375 1 66.19 98 GLY A CA 1
ATOM 766 C C . GLY A 1 98 ? 11.281 -16.688 -3.551 1 66.19 98 GLY A C 1
ATOM 767 O O . GLY A 1 98 ? 10.156 -16.547 -4.039 1 66.19 98 GLY A O 1
ATOM 768 N N . LYS A 1 99 ? 12.18 -17.484 -4.109 1 66.88 99 LYS A N 1
ATOM 769 C CA . LYS A 1 99 ? 11.906 -18.281 -5.301 1 66.88 99 LYS A CA 1
ATOM 770 C C . LYS A 1 99 ? 10.945 -19.422 -4.988 1 66.88 99 LYS A C 1
ATOM 772 O O . LYS A 1 99 ? 10.281 -19.938 -5.887 1 66.88 99 LYS A O 1
ATOM 777 N N . HIS A 1 100 ? 10.992 -19.891 -3.947 1 59.59 100 HIS A N 1
ATOM 778 C CA . HIS A 1 100 ? 10.195 -21.062 -3.652 1 59.59 100 HIS A CA 1
ATOM 779 C C . HIS A 1 100 ? 8.703 -20.797 -3.855 1 59.59 100 HIS A C 1
ATOM 781 O O . HIS A 1 100 ? 8.039 -21.484 -4.625 1 59.59 100 HIS A O 1
ATOM 787 N N . PRO A 1 101 ? 8.109 -20.422 -2.857 1 49.75 101 PRO A N 1
ATOM 788 C CA . PRO A 1 101 ? 6.652 -20.266 -2.977 1 49.75 101 PRO A CA 1
ATOM 789 C C . PRO A 1 101 ? 6.254 -19.297 -4.086 1 49.75 101 PRO A C 1
ATOM 791 O O . PRO A 1 101 ? 5.133 -19.375 -4.602 1 49.75 101 PRO A O 1
ATOM 794 N N . VAL A 1 102 ? 7.141 -18.422 -4.262 1 48.34 102 VAL A N 1
ATOM 795 C CA . VAL A 1 102 ? 6.891 -17.125 -4.883 1 48.34 102 VAL A CA 1
ATOM 796 C C . VAL A 1 102 ? 6.633 -17.312 -6.379 1 48.34 102 VAL A C 1
ATOM 798 O O . VAL A 1 102 ? 6.418 -16.344 -7.102 1 48.34 102 VAL A O 1
ATOM 801 N N . ILE A 1 103 ? 7.188 -18.469 -6.828 1 43.59 103 ILE A N 1
ATOM 802 C CA . ILE A 1 103 ? 6.898 -18.562 -8.25 1 43.59 103 ILE A CA 1
ATOM 803 C C . ILE A 1 103 ? 5.484 -18.062 -8.523 1 43.59 103 ILE A C 1
ATOM 805 O O . ILE A 1 103 ? 5.262 -17.281 -9.453 1 43.59 103 ILE A O 1
ATOM 809 N N . ALA A 1 104 ? 4.641 -18.875 -7.883 1 40.19 104 ALA A N 1
ATOM 810 C CA . ALA A 1 104 ? 3.254 -18.797 -8.336 1 40.19 104 ALA A CA 1
ATOM 811 C C . ALA A 1 104 ? 2.639 -17.438 -7.984 1 40.19 104 ALA A C 1
ATOM 813 O O . ALA A 1 104 ? 1.479 -17.172 -8.312 1 40.19 104 ALA A O 1
ATOM 814 N N . MET A 1 105 ? 3.07 -16.906 -6.867 1 42.97 105 MET A N 1
ATOM 815 C CA . MET A 1 105 ? 2.473 -15.578 -6.738 1 42.97 105 MET A CA 1
ATOM 816 C C . MET A 1 105 ? 2.793 -14.711 -7.953 1 42.97 105 MET A C 1
ATOM 818 O O . MET A 1 105 ? 2.447 -13.531 -7.992 1 42.97 105 MET A O 1
ATOM 822 N N . SER A 1 106 ? 3.83 -15.172 -8.711 1 41.09 106 SER A N 1
ATOM 823 C CA . SER A 1 106 ? 4.305 -14.656 -9.992 1 41.09 106 SER A CA 1
ATOM 824 C C . SER A 1 106 ? 3.244 -13.797 -10.672 1 41.09 106 SER A C 1
ATOM 826 O O . SER A 1 106 ? 2.08 -13.797 -10.266 1 41.09 106 SER A O 1
ATOM 828 N N . ILE A 1 107 ? 3.305 -13.945 -12.219 1 39.06 107 ILE A N 1
ATOM 829 C CA . ILE A 1 107 ? 3.104 -13.086 -13.383 1 39.06 107 ILE A CA 1
ATOM 830 C C . ILE A 1 107 ? 1.618 -12.766 -13.531 1 39.06 107 ILE A C 1
ATOM 832 O O . ILE A 1 107 ? 0.912 -13.398 -14.312 1 39.06 107 ILE A O 1
ATOM 836 N N . LYS A 1 108 ? 0.939 -13.305 -12.711 1 39.53 108 LYS A N 1
ATOM 837 C CA . LYS A 1 108 ? -0.23 -12.938 -13.5 1 39.53 108 LYS A CA 1
ATOM 838 C C . LYS A 1 108 ? -0.091 -11.523 -14.062 1 39.53 108 LYS A C 1
ATOM 840 O O . LYS A 1 108 ? 0.453 -10.633 -13.398 1 39.53 108 LYS A O 1
ATOM 845 N N . GLU A 1 109 ? -0.123 -11.516 -15.336 1 39.81 109 GLU A N 1
ATOM 846 C CA . GLU A 1 109 ? -0.168 -10.477 -16.359 1 39.81 109 GLU A CA 1
ATOM 847 C C . GLU A 1 109 ? -0.549 -9.125 -15.766 1 39.81 109 GLU A C 1
ATOM 849 O O . GLU A 1 109 ? -0.158 -8.078 -16.297 1 39.81 109 GLU A O 1
ATOM 854 N N . SER A 1 110 ? -1.722 -9.117 -15.141 1 44.41 110 SER A N 1
ATOM 855 C CA . SER A 1 110 ? -2.555 -7.922 -15.102 1 44.41 110 SER A CA 1
ATOM 856 C C . SER A 1 110 ? -2.033 -6.918 -14.078 1 44.41 110 SER A C 1
ATOM 858 O O . SER A 1 110 ? -2.588 -5.828 -13.93 1 44.41 110 SER A O 1
ATOM 860 N N . GLU A 1 111 ? -0.807 -7.289 -13.203 1 53.75 111 GLU A N 1
ATOM 861 C CA . GLU A 1 111 ? -0.627 -6.598 -11.93 1 53.75 111 GLU A CA 1
ATOM 862 C C . GLU A 1 111 ? 0.382 -5.461 -12.055 1 53.75 111 GLU A C 1
ATOM 864 O O . GLU A 1 111 ? 1.208 -5.453 -12.969 1 53.75 111 GLU A O 1
ATOM 869 N N . THR A 1 112 ? 0.088 -4.48 -11.461 1 60.75 112 THR A N 1
ATOM 870 C CA . THR A 1 112 ? 0.985 -3.338 -11.336 1 60.75 112 THR A CA 1
ATOM 871 C C . THR A 1 112 ? 2.338 -3.773 -10.781 1 60.75 112 THR A C 1
ATOM 873 O O . THR A 1 112 ? 2.408 -4.648 -9.914 1 60.75 112 THR A O 1
ATOM 876 N N . ILE A 1 113 ? 3.352 -3.568 -11.578 1 64.69 113 ILE A N 1
ATOM 877 C CA . ILE A 1 113 ? 4.719 -3.842 -11.148 1 64.69 113 ILE A CA 1
ATOM 878 C C . ILE A 1 113 ? 5.398 -2.539 -10.734 1 64.69 113 ILE A C 1
ATOM 880 O O . ILE A 1 113 ? 4.941 -1.451 -11.094 1 64.69 113 ILE A O 1
ATOM 884 N N . ILE A 1 114 ? 6.449 -2.727 -9.844 1 67.44 114 ILE A N 1
ATOM 885 C CA . ILE A 1 114 ? 7.285 -1.59 -9.477 1 67.44 114 ILE A CA 1
ATOM 886 C C . ILE A 1 114 ? 8.586 -1.62 -10.273 1 67.44 114 ILE A C 1
ATOM 888 O O . ILE A 1 114 ? 9.203 -2.676 -10.43 1 67.44 114 ILE A O 1
ATOM 892 N N . SER A 1 115 ? 8.867 -0.62 -10.891 1 73.88 115 SER A N 1
ATOM 893 C CA . SER A 1 115 ? 10.094 -0.483 -11.664 1 73.88 115 SER A CA 1
ATOM 894 C C . SER A 1 115 ? 10.891 0.743 -11.234 1 73.88 115 SER A C 1
ATOM 896 O O . SER A 1 115 ? 10.312 1.773 -10.883 1 73.88 115 SER A O 1
ATOM 898 N N . LEU A 1 116 ? 12.227 0.456 -11.219 1 75.81 116 LEU A N 1
ATOM 899 C CA . LEU A 1 116 ? 13.125 1.562 -10.922 1 75.81 116 LEU A CA 1
ATOM 900 C C . LEU A 1 116 ? 13.805 2.061 -12.195 1 75.81 116 LEU A C 1
ATOM 902 O O . LEU A 1 116 ? 14.172 1.265 -13.062 1 75.81 116 LEU A O 1
ATOM 906 N N . ALA A 1 117 ? 13.945 3.367 -12.336 1 81.06 117 ALA A N 1
ATOM 907 C CA . ALA A 1 117 ? 14.688 3.953 -13.445 1 81.06 117 ALA A CA 1
ATOM 908 C C . ALA A 1 117 ? 15.5 5.16 -12.984 1 81.06 117 ALA A C 1
ATOM 910 O O . ALA A 1 117 ? 14.984 6.039 -12.297 1 81.06 117 ALA A O 1
ATOM 911 N N . LYS A 1 118 ? 16.766 5.133 -13.359 1 85.38 118 LYS A N 1
ATOM 912 C CA . LYS A 1 118 ? 17.609 6.277 -13.047 1 85.38 118 LYS A CA 1
ATOM 913 C C . LYS A 1 118 ? 17.5 7.352 -14.125 1 85.38 118 LYS A C 1
ATOM 915 O O . LYS A 1 118 ? 17.672 7.066 -15.312 1 85.38 118 LYS A O 1
ATOM 920 N N . VAL A 1 119 ? 17.203 8.523 -13.672 1 90.38 119 VAL A N 1
ATOM 921 C CA . VAL A 1 119 ? 17.078 9.641 -14.609 1 90.38 119 VAL A CA 1
ATOM 922 C C . VAL A 1 119 ? 18.484 10.07 -15.062 1 90.38 119 VAL A C 1
ATOM 924 O O . VAL A 1 119 ? 19.328 10.406 -14.242 1 90.38 119 VAL A O 1
ATOM 927 N N . THR A 1 120 ? 18.641 9.984 -16.312 1 89.38 120 THR A N 1
ATOM 928 C CA . THR A 1 120 ? 19.922 10.398 -16.859 1 89.38 120 THR A CA 1
ATOM 929 C C . THR A 1 120 ? 19.875 11.844 -17.328 1 89.38 120 THR A C 1
ATOM 931 O O . THR A 1 120 ? 18.797 12.398 -17.531 1 89.38 120 THR A O 1
ATOM 934 N N . GLU A 1 121 ? 21.109 12.359 -17.344 1 89.81 121 GLU A N 1
ATOM 935 C CA . GLU A 1 121 ? 21.203 13.719 -17.844 1 89.81 121 GLU A CA 1
ATOM 936 C C . GLU A 1 121 ? 20.656 13.82 -19.266 1 89.81 121 GLU A C 1
ATOM 938 O O . GLU A 1 121 ? 20.891 12.945 -20.094 1 89.81 121 GLU A O 1
ATOM 943 N N . ASN A 1 122 ? 19.828 14.781 -19.547 1 86.56 122 ASN A N 1
ATOM 944 C CA . ASN A 1 122 ? 19.25 15.094 -20.844 1 86.56 122 ASN A CA 1
ATOM 945 C C . ASN A 1 122 ? 18.219 14.055 -21.281 1 86.56 122 ASN A C 1
ATOM 947 O O . ASN A 1 122 ? 17.859 13.977 -22.453 1 86.56 122 ASN A O 1
ATOM 951 N N . SER A 1 123 ? 17.844 13.25 -20.344 1 87.81 123 SER A N 1
ATOM 952 C CA . SER A 1 123 ? 16.734 12.367 -20.656 1 87.81 123 SER A CA 1
ATOM 953 C C . SER A 1 123 ? 15.445 13.156 -20.844 1 87.81 123 SER A C 1
ATOM 955 O O . SER A 1 123 ? 15.367 14.328 -20.484 1 87.81 123 SER A O 1
ATOM 957 N N . PRO A 1 124 ? 14.43 12.5 -21.406 1 88.44 124 PRO A N 1
ATOM 958 C CA . PRO A 1 124 ? 13.156 13.188 -21.609 1 88.44 124 PRO A CA 1
ATOM 959 C C . PRO A 1 124 ? 12.547 13.711 -20.297 1 88.44 124 PRO A C 1
ATOM 961 O O . PRO A 1 124 ? 11.734 14.633 -20.312 1 88.44 124 PRO A O 1
ATOM 964 N N . LEU A 1 125 ? 12.992 13.109 -19.203 1 89.19 125 LEU A N 1
ATOM 965 C CA . LEU A 1 125 ? 12.391 13.484 -17.938 1 89.19 125 LEU A CA 1
ATOM 966 C C . LEU A 1 125 ? 13.242 14.523 -17.219 1 89.19 125 LEU A C 1
ATOM 968 O O . LEU A 1 125 ? 12.758 15.219 -16.312 1 89.19 125 LEU A O 1
ATOM 972 N N . ASP A 1 126 ? 14.445 14.648 -17.594 1 91.19 126 ASP A N 1
ATOM 973 C CA . ASP A 1 126 ? 15.383 15.508 -16.875 1 91.19 126 ASP A CA 1
ATOM 974 C C . ASP A 1 126 ? 14.93 16.969 -16.906 1 91.19 126 ASP A C 1
ATOM 976 O O . ASP A 1 126 ? 14.695 17.531 -17.969 1 91.19 126 ASP A O 1
ATOM 980 N N . GLY A 1 127 ? 14.859 17.484 -15.734 1 92 127 GLY A N 1
ATOM 981 C CA . GLY A 1 127 ? 14.555 18.891 -15.625 1 92 127 GLY A CA 1
ATOM 982 C C . GLY A 1 127 ? 13.07 19.188 -15.719 1 92 127 GLY A C 1
ATOM 983 O O . GLY A 1 127 ? 12.656 20.344 -15.625 1 92 127 GLY A O 1
ATOM 984 N N . LYS A 1 128 ? 12.234 18.219 -15.828 1 91.5 128 LYS A N 1
ATOM 985 C CA . LYS A 1 128 ? 10.789 18.422 -15.969 1 91.5 128 LYS A CA 1
ATOM 986 C C . LYS A 1 128 ? 10.055 18.031 -14.688 1 91.5 128 LYS A C 1
ATOM 988 O O . LYS A 1 128 ? 10.625 17.344 -13.828 1 91.5 128 LYS A O 1
ATOM 993 N N . SER A 1 129 ? 8.875 18.547 -14.633 1 90.44 129 SER A N 1
ATOM 994 C CA . SER A 1 129 ? 8.016 18.141 -13.531 1 90.44 129 SER A CA 1
ATOM 995 C C . SER A 1 129 ? 7.109 16.984 -13.93 1 90.44 129 SER A C 1
ATOM 997 O O . SER A 1 129 ? 6.949 16.688 -15.117 1 90.44 129 SER A O 1
ATOM 999 N N . PHE A 1 130 ? 6.488 16.375 -12.852 1 83.88 130 PHE A N 1
ATOM 1000 C CA . PHE A 1 130 ? 5.605 15.258 -13.141 1 83.88 130 PHE A CA 1
ATOM 1001 C C . PHE A 1 130 ? 4.348 15.727 -13.859 1 83.88 130 PHE A C 1
ATOM 1003 O O . PHE A 1 130 ? 3.773 14.992 -14.664 1 83.88 130 PHE A O 1
ATOM 1010 N N . GLY A 1 131 ? 3.951 16.969 -13.492 1 78.69 131 GLY A N 1
ATOM 1011 C CA . GLY A 1 131 ? 2.818 17.531 -14.203 1 78.69 131 GLY A CA 1
ATOM 1012 C C . GLY A 1 131 ? 3.098 17.766 -15.672 1 78.69 131 GLY A C 1
ATOM 1013 O O . GLY A 1 131 ? 2.197 17.656 -16.5 1 78.69 131 GLY A O 1
ATOM 1014 N N . GLU A 1 132 ? 4.266 18.062 -16 1 81.38 132 GLU A N 1
ATOM 1015 C CA . GLU A 1 132 ? 4.676 18.328 -17.375 1 81.38 132 GLU A CA 1
ATOM 1016 C C . GLU A 1 132 ? 4.82 17.031 -18.172 1 81.38 132 GLU A C 1
ATOM 1018 O O . GLU A 1 132 ? 4.418 16.969 -19.344 1 81.38 132 GLU A O 1
ATOM 1023 N N . VAL A 1 133 ? 5.363 16.062 -17.562 1 78.31 133 VAL A N 1
ATOM 1024 C CA . VAL A 1 133 ? 5.719 14.859 -18.312 1 78.31 133 VAL A CA 1
ATOM 1025 C C . VAL A 1 133 ? 4.516 13.922 -18.391 1 78.31 133 VAL A C 1
ATOM 1027 O O . VAL A 1 133 ? 4.383 13.148 -19.344 1 78.31 133 VAL A O 1
ATOM 1030 N N . ARG A 1 134 ? 3.617 13.961 -17.484 1 75.12 134 ARG A N 1
ATOM 1031 C CA . ARG A 1 134 ? 2.414 13.133 -17.453 1 75.12 134 ARG A CA 1
ATOM 1032 C C . ARG A 1 134 ? 2.748 11.664 -17.703 1 75.12 134 ARG A C 1
ATOM 1034 O O . ARG A 1 134 ? 2.178 11.047 -18.609 1 75.12 134 ARG A O 1
ATOM 1041 N N . LEU A 1 135 ? 3.584 11.102 -16.891 1 74.5 135 LEU A N 1
ATOM 1042 C CA . LEU A 1 135 ? 4.113 9.75 -17.062 1 74.5 135 LEU A CA 1
ATOM 1043 C C . LEU A 1 135 ? 2.984 8.727 -17.078 1 74.5 135 LEU A C 1
ATOM 1045 O O . LEU A 1 135 ? 3 7.801 -17.891 1 74.5 135 LEU A O 1
ATOM 1049 N N . CYS A 1 136 ? 2.057 8.945 -16.234 1 70.25 136 CYS A N 1
ATOM 1050 C CA . CYS A 1 136 ? 0.944 8 -16.156 1 70.25 136 CYS A CA 1
ATOM 1051 C C . CYS A 1 136 ? 0.148 7.996 -17.469 1 70.25 136 CYS A C 1
ATOM 1053 O O . CYS A 1 136 ? -0.27 6.938 -17.938 1 70.25 136 CYS A O 1
ATOM 1055 N N . THR A 1 137 ? -0.001 9.172 -17.953 1 67.31 137 THR A N 1
ATOM 1056 C CA . THR A 1 137 ? -0.756 9.305 -19.188 1 67.31 137 THR A CA 1
ATOM 1057 C C . THR A 1 137 ? -0.005 8.664 -20.359 1 67.31 137 THR A C 1
ATOM 1059 O O . THR A 1 137 ? -0.617 8.062 -21.234 1 67.31 13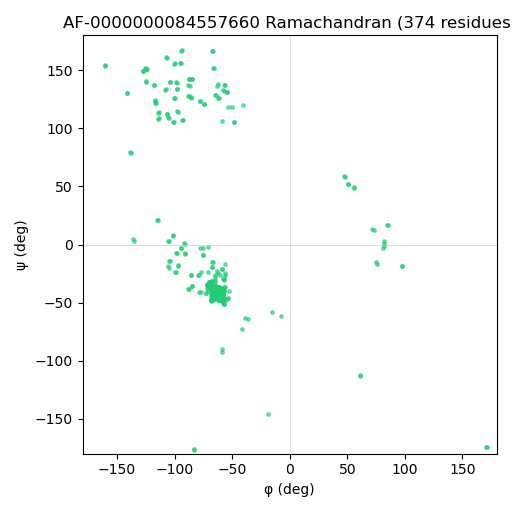7 THR A O 1
ATOM 1062 N N . HIS A 1 138 ? 1.275 8.703 -20.281 1 67.06 138 HIS A N 1
ATOM 1063 C CA . HIS A 1 138 ? 2.057 8.266 -21.422 1 67.06 138 HIS A CA 1
ATOM 1064 C C . HIS A 1 138 ? 2.311 6.766 -21.391 1 67.06 138 HIS A C 1
ATOM 1066 O O . HIS A 1 138 ? 2.297 6.098 -22.422 1 67.06 138 HIS A O 1
ATOM 1072 N N . CYS A 1 139 ? 2.543 6.32 -20.203 1 69.25 139 CYS A N 1
ATOM 1073 C CA . CYS A 1 139 ? 2.965 4.926 -20.188 1 69.25 139 CYS A CA 1
ATOM 1074 C C . CYS A 1 139 ? 2.254 4.141 -19.094 1 69.25 139 CYS A C 1
ATOM 1076 O O . CYS A 1 139 ? 2.576 2.977 -18.844 1 69.25 139 CYS A O 1
ATOM 1078 N N . GLY A 1 140 ? 1.364 4.789 -18.406 1 71.5 140 GLY A N 1
ATOM 1079 C CA . GLY A 1 140 ? 0.572 4.102 -17.406 1 71.5 140 GLY A CA 1
ATOM 1080 C C . GLY A 1 140 ? 1.299 3.938 -16.078 1 71.5 140 GLY A C 1
ATOM 1081 O O . GLY A 1 140 ? 0.773 3.324 -15.156 1 71.5 140 GLY A O 1
ATOM 1082 N N . MET A 1 141 ? 2.527 4.422 -16.094 1 74.56 141 MET A N 1
ATOM 1083 C CA . MET A 1 141 ? 3.338 4.289 -14.883 1 74.56 141 MET A CA 1
ATOM 1084 C C . MET A 1 141 ? 3.113 5.473 -13.945 1 74.56 141 MET A C 1
ATOM 1086 O O . MET A 1 141 ? 3.002 6.613 -14.398 1 74.56 141 MET A O 1
ATOM 1090 N N . PHE A 1 142 ? 2.992 5.129 -12.664 1 76.25 142 PHE A N 1
ATOM 1091 C CA . PHE A 1 142 ? 2.814 6.141 -11.625 1 76.25 142 PHE A CA 1
ATOM 1092 C C . PHE A 1 142 ? 3.984 6.125 -10.648 1 76.25 142 PHE A C 1
ATOM 1094 O O . PHE A 1 142 ? 4.273 5.098 -10.031 1 76.25 142 PHE A O 1
ATOM 1101 N N . VAL A 1 143 ? 4.645 7.285 -10.531 1 78 143 VAL A N 1
ATOM 1102 C CA . VAL A 1 143 ? 5.805 7.348 -9.648 1 78 143 VAL A CA 1
ATOM 1103 C C . VAL A 1 143 ? 5.344 7.441 -8.195 1 78 143 VAL A C 1
ATOM 1105 O O . VAL A 1 143 ? 4.594 8.352 -7.836 1 78 143 VAL A O 1
ATOM 1108 N N . ILE A 1 144 ? 5.797 6.539 -7.465 1 74.12 144 ILE A N 1
ATOM 1109 C CA . ILE A 1 144 ? 5.352 6.5 -6.074 1 74.12 144 ILE A CA 1
ATOM 1110 C C . ILE A 1 144 ? 6.406 7.137 -5.176 1 74.12 144 ILE A C 1
ATOM 1112 O O . ILE A 1 144 ? 6.102 7.574 -4.062 1 74.12 144 ILE A O 1
ATOM 1116 N N . ALA A 1 145 ? 7.734 7.18 -5.629 1 77.19 145 ALA A N 1
ATOM 1117 C CA . ALA A 1 145 ? 8.797 7.809 -4.852 1 77.19 145 ALA A CA 1
ATOM 1118 C C . ALA A 1 145 ? 9.992 8.148 -5.73 1 77.19 145 ALA A C 1
ATOM 1120 O O . ALA A 1 145 ? 10.164 7.57 -6.809 1 77.19 145 ALA A O 1
ATOM 1121 N N . ILE A 1 146 ? 10.656 9.109 -5.254 1 81.12 146 ILE A N 1
ATOM 1122 C CA . ILE A 1 146 ? 11.945 9.469 -5.836 1 81.12 146 ILE A CA 1
ATOM 1123 C C . ILE A 1 146 ? 13.047 9.281 -4.793 1 81.12 146 ILE A C 1
ATOM 1125 O O . ILE A 1 146 ? 12.922 9.734 -3.654 1 81.12 146 ILE A O 1
ATOM 1129 N N . LYS A 1 147 ? 13.984 8.492 -5.18 1 78.31 147 LYS A N 1
ATOM 1130 C CA . LYS A 1 147 ? 15.203 8.477 -4.375 1 78.31 147 LYS A CA 1
ATOM 1131 C C . LYS A 1 147 ? 16.234 9.461 -4.914 1 78.31 147 LYS A C 1
ATOM 1133 O O . LYS A 1 147 ? 16.734 9.305 -6.031 1 78.31 147 LYS A O 1
ATOM 1138 N N . ARG A 1 148 ? 16.422 10.523 -4.23 1 83.62 148 ARG A N 1
ATOM 1139 C CA . ARG A 1 148 ? 17.391 11.555 -4.594 1 83.62 148 ARG A CA 1
ATOM 1140 C C . ARG A 1 148 ? 18.516 11.641 -3.566 1 83.62 148 ARG A C 1
ATOM 1142 O O . ARG A 1 148 ? 18.297 12.086 -2.438 1 83.62 148 ARG A O 1
ATOM 1149 N N . ASP A 1 149 ? 19.688 11.156 -4 1 79.5 149 ASP A N 1
ATOM 1150 C CA . ASP A 1 149 ? 20.797 11 -3.078 1 79.5 149 ASP A CA 1
ATOM 1151 C C . ASP A 1 149 ? 20.453 10.031 -1.952 1 79.5 149 ASP A C 1
ATOM 1153 O O . ASP A 1 149 ? 20.234 8.844 -2.197 1 79.5 149 ASP A O 1
ATOM 1157 N N . ARG A 1 150 ? 20.344 10.375 -0.772 1 66.06 150 ARG A N 1
ATOM 1158 C CA . ARG A 1 150 ? 20.062 9.477 0.341 1 66.06 150 ARG A CA 1
ATOM 1159 C C . ARG A 1 150 ? 18.703 9.781 0.97 1 66.06 150 ARG A C 1
ATOM 1161 O O . ARG A 1 150 ? 18.438 9.367 2.098 1 66.06 150 ARG A O 1
ATOM 1168 N N . GLU A 1 151 ? 17.922 10.445 0.115 1 73.5 151 GLU A N 1
ATOM 1169 C CA . GLU A 1 151 ? 16.609 10.828 0.636 1 73.5 151 GLU A CA 1
ATOM 1170 C C . GLU A 1 151 ? 15.492 10.367 -0.295 1 73.5 151 GLU A C 1
ATOM 1172 O O . GLU A 1 151 ? 15.711 10.18 -1.494 1 73.5 151 GLU A O 1
ATOM 1177 N N . TYR A 1 152 ? 14.469 10.117 0.316 1 73.12 152 TYR A N 1
ATOM 1178 C CA . TYR A 1 152 ? 13.305 9.727 -0.461 1 73.12 152 TYR A CA 1
ATOM 1179 C C . TYR A 1 152 ? 12.258 10.836 -0.477 1 73.12 152 TYR A C 1
ATOM 1181 O O . TYR A 1 152 ? 12.023 11.492 0.542 1 73.12 152 TYR A O 1
ATOM 1189 N N . ILE A 1 153 ? 11.742 11.148 -1.613 1 78.19 153 ILE A N 1
ATOM 1190 C CA . ILE A 1 153 ? 10.539 11.953 -1.797 1 78.19 153 ILE A CA 1
ATOM 1191 C C . ILE A 1 153 ? 9.352 11.047 -2.094 1 78.19 153 ILE A C 1
ATOM 1193 O O . ILE A 1 153 ? 9.25 10.484 -3.186 1 78.19 153 ILE A O 1
ATOM 1197 N N . PHE A 1 154 ? 8.523 10.898 -1.098 1 71.56 154 PHE A N 1
ATOM 1198 C CA . PHE A 1 154 ? 7.383 10.008 -1.26 1 71.56 154 PHE A CA 1
ATOM 1199 C C . PHE A 1 154 ? 6.195 10.75 -1.868 1 71.56 154 PHE A C 1
ATOM 1201 O O . PHE A 1 154 ? 5.934 11.898 -1.519 1 71.56 154 PHE A O 1
ATOM 1208 N N . GLY A 1 155 ? 5.445 10.062 -2.752 1 69.25 155 GLY A N 1
ATOM 1209 C CA . GLY A 1 155 ? 4.246 10.625 -3.352 1 69.25 155 GLY A CA 1
ATOM 1210 C C . GLY A 1 155 ? 4.492 11.945 -4.059 1 69.25 155 GLY A C 1
ATOM 1211 O O . GLY A 1 155 ? 3.791 12.922 -3.807 1 69.25 155 GLY A O 1
ATOM 1212 N N . PRO A 1 156 ? 5.508 11.984 -4.906 1 76.19 156 PRO A N 1
ATOM 1213 C CA . PRO A 1 156 ? 5.762 13.25 -5.598 1 76.19 156 PRO A CA 1
ATOM 1214 C C . PRO A 1 156 ? 4.531 13.773 -6.34 1 76.19 156 PRO A C 1
ATOM 1216 O O . PRO A 1 156 ? 3.844 13.008 -7.016 1 76.19 156 PRO A O 1
ATOM 1219 N N . GLY A 1 157 ? 4.238 15.023 -6.125 1 71.44 157 GLY A N 1
ATOM 1220 C CA . GLY A 1 157 ? 3.107 15.664 -6.777 1 71.44 157 GLY A CA 1
ATOM 1221 C C . GLY A 1 157 ? 3.424 16.156 -8.172 1 71.44 157 GLY A C 1
ATOM 1222 O O . GLY A 1 157 ? 4.527 15.938 -8.68 1 71.44 157 GLY A O 1
ATOM 1223 N N . LYS A 1 158 ? 2.412 16.812 -8.75 1 75.69 158 LYS A N 1
ATOM 1224 C CA . LYS A 1 158 ? 2.521 17.297 -10.125 1 75.69 158 LYS A CA 1
ATOM 1225 C C . LYS A 1 158 ? 3.639 18.328 -10.258 1 75.69 158 LYS A C 1
ATOM 1227 O O . LYS A 1 158 ? 4.258 18.453 -11.32 1 75.69 158 LYS A O 1
ATOM 1232 N N . ASN A 1 159 ? 4.016 19 -9.211 1 82.06 159 ASN A N 1
ATOM 1233 C CA . ASN A 1 159 ? 4.973 20.094 -9.289 1 82.06 159 ASN A CA 1
ATOM 1234 C C . ASN A 1 159 ? 6.379 19.641 -8.922 1 82.06 159 ASN A C 1
ATOM 1236 O O . ASN A 1 159 ? 7.336 20.406 -9.023 1 82.06 159 ASN A O 1
ATOM 1240 N N . THR A 1 160 ? 6.453 18.469 -8.492 1 85.56 160 THR A N 1
ATOM 1241 C CA . THR A 1 160 ? 7.781 17.969 -8.148 1 85.56 160 THR A CA 1
ATOM 1242 C C . THR A 1 160 ? 8.664 17.875 -9.391 1 85.56 160 THR A C 1
ATOM 1244 O O . THR A 1 160 ? 8.273 17.281 -10.398 1 85.56 160 THR A O 1
ATOM 1247 N N . LYS A 1 161 ? 9.844 18.438 -9.336 1 91.12 161 LYS A N 1
ATOM 1248 C CA . LYS A 1 161 ? 10.789 18.422 -10.445 1 91.12 161 LYS A CA 1
ATOM 1249 C C . LYS A 1 161 ? 11.625 17.141 -10.438 1 91.12 161 LYS A C 1
ATOM 1251 O O . LYS A 1 161 ? 12.039 16.672 -9.367 1 91.12 161 LYS A O 1
ATOM 1256 N N . ILE A 1 162 ? 11.852 16.719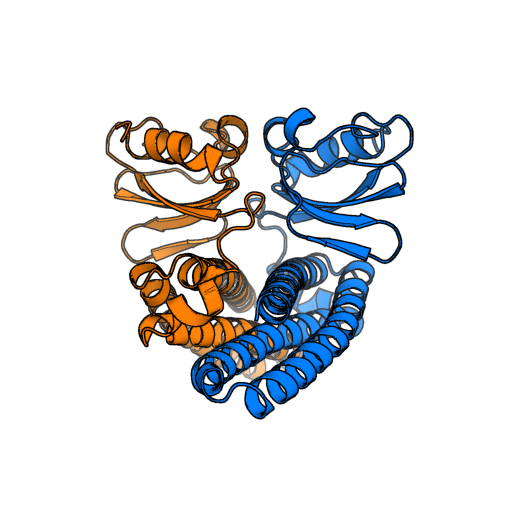 -11.578 1 91.94 162 ILE A N 1
ATOM 1257 C CA . ILE A 1 162 ? 12.703 15.547 -11.773 1 91.94 162 ILE A CA 1
ATOM 1258 C C . ILE A 1 162 ? 14.117 15.992 -12.125 1 91.94 162 ILE A C 1
ATOM 1260 O O . ILE A 1 162 ? 14.305 16.875 -12.961 1 91.94 162 ILE A O 1
ATOM 1264 N N . GLU A 1 163 ? 15.078 15.391 -11.484 1 92.62 163 GLU A N 1
ATOM 1265 C CA . GLU A 1 163 ? 16.469 15.781 -11.711 1 92.62 163 GLU A CA 1
ATOM 1266 C C . GLU A 1 163 ? 17.312 14.586 -12.141 1 92.62 163 GLU A C 1
ATOM 1268 O O . GLU A 1 163 ? 17.047 13.453 -11.734 1 92.62 163 GLU A O 1
ATOM 1273 N N . ALA A 1 164 ? 18.344 14.93 -12.922 1 92 164 ALA A N 1
ATOM 1274 C CA . ALA A 1 164 ? 19.312 13.875 -13.234 1 92 164 ALA A CA 1
ATOM 1275 C C . ALA A 1 164 ? 19.891 13.273 -11.961 1 92 164 ALA A C 1
ATOM 1277 O O . ALA A 1 164 ? 20.219 14 -11.016 1 92 164 ALA A O 1
ATOM 1278 N N . GLY A 1 165 ? 20 11.977 -11.977 1 87.06 165 GLY A N 1
ATOM 1279 C CA . GLY A 1 165 ? 20.5 11.289 -10.805 1 87.06 165 GLY A CA 1
ATOM 1280 C C . GLY A 1 165 ? 19.406 10.727 -9.922 1 87.06 165 GLY A C 1
ATOM 1281 O O . GLY A 1 165 ? 19.656 9.852 -9.086 1 87.06 165 GLY A O 1
ATOM 1282 N N . ASP A 1 166 ? 18.219 11.289 -10.164 1 87.69 166 ASP A N 1
ATOM 1283 C CA . ASP A 1 166 ? 17.078 10.742 -9.43 1 87.69 166 ASP A CA 1
ATOM 1284 C C . ASP A 1 166 ? 16.844 9.281 -9.805 1 87.69 166 ASP A C 1
ATOM 1286 O O . ASP A 1 166 ? 16.953 8.906 -10.969 1 87.69 166 ASP A O 1
ATOM 1290 N N . ILE A 1 167 ? 16.594 8.477 -8.852 1 84.69 167 ILE A N 1
ATOM 1291 C CA . ILE A 1 167 ? 16.031 7.156 -9.117 1 84.69 167 ILE A CA 1
ATOM 1292 C C . ILE A 1 167 ? 14.516 7.195 -8.938 1 84.69 167 ILE A C 1
ATOM 1294 O O . ILE A 1 167 ? 14.023 7.383 -7.82 1 84.69 167 ILE A O 1
ATOM 1298 N N . LEU A 1 168 ? 13.828 7.004 -10.008 1 83.19 168 LEU A N 1
ATOM 1299 C CA . LEU A 1 168 ? 12.367 6.973 -9.961 1 83.19 168 LEU A CA 1
ATOM 1300 C C . LEU A 1 168 ? 11.867 5.566 -9.664 1 83.19 168 LEU A C 1
ATOM 1302 O O . LEU A 1 168 ? 12.312 4.598 -10.289 1 83.19 168 LEU A O 1
ATOM 1306 N N . ILE A 1 169 ? 11.023 5.461 -8.656 1 79.81 169 ILE A N 1
ATOM 1307 C CA . ILE A 1 169 ? 10.336 4.219 -8.328 1 79.81 169 ILE A CA 1
ATOM 1308 C C . ILE A 1 169 ? 8.867 4.316 -8.734 1 79.81 169 ILE A C 1
ATOM 1310 O O . ILE A 1 169 ? 8.102 5.082 -8.141 1 79.81 169 ILE A O 1
ATOM 1314 N N . ALA A 1 170 ? 8.523 3.537 -9.711 1 78.94 170 ALA A N 1
ATOM 1315 C CA . ALA A 1 170 ? 7.195 3.672 -10.305 1 78.94 170 ALA A CA 1
ATOM 1316 C C . ALA A 1 170 ? 6.445 2.342 -10.281 1 78.94 170 ALA A C 1
ATOM 1318 O O . ALA A 1 170 ? 7.062 1.275 -10.281 1 78.94 170 ALA A O 1
ATOM 1319 N N . LYS A 1 171 ? 5.105 2.535 -10.219 1 78 171 LYS A N 1
ATOM 1320 C CA . LYS A 1 171 ? 4.195 1.393 -10.242 1 78 171 LYS A CA 1
ATOM 1321 C C . LYS A 1 171 ? 3.281 1.441 -11.461 1 78 171 LYS A C 1
ATOM 1323 O O . LYS A 1 171 ? 2.803 2.512 -11.844 1 78 171 LYS A O 1
ATOM 1328 N N . GLY A 1 172 ? 3.061 0.34 -12.117 1 71.25 172 GLY A N 1
ATOM 1329 C CA . GLY A 1 172 ? 2.193 0.268 -13.289 1 71.25 172 GLY A CA 1
ATOM 1330 C C . GLY A 1 172 ? 2.268 -1.067 -14 1 71.25 172 GLY A C 1
ATOM 1331 O O . GLY A 1 172 ? 2.838 -2.027 -13.477 1 71.25 172 GLY A O 1
ATOM 1332 N N . PRO A 1 173 ? 1.528 -1.011 -15.141 1 69.81 173 PRO A N 1
ATOM 1333 C CA . PRO A 1 173 ? 1.543 -2.258 -15.914 1 69.81 173 PRO A CA 1
ATOM 1334 C C . PRO A 1 173 ? 2.922 -2.584 -16.484 1 69.81 173 PRO A C 1
ATOM 1336 O O . PRO A 1 173 ? 3.713 -1.676 -16.75 1 69.81 173 PRO A O 1
ATOM 1339 N N . GLU A 1 174 ? 3.111 -3.83 -16.641 1 70 174 GLU A N 1
ATOM 1340 C CA . GLU A 1 174 ? 4.387 -4.312 -17.156 1 70 174 GLU A CA 1
ATOM 1341 C C . GLU A 1 174 ? 4.699 -3.688 -18.516 1 70 174 GLU A C 1
ATOM 1343 O O . GLU A 1 174 ? 5.855 -3.379 -18.812 1 70 174 GLU A O 1
ATOM 1348 N N . ASP A 1 175 ? 3.74 -3.506 -19.281 1 73.69 175 ASP A N 1
ATOM 1349 C CA . ASP A 1 175 ? 3.984 -3.047 -20.641 1 73.69 175 ASP A CA 1
ATOM 1350 C C . ASP A 1 175 ? 4.332 -1.56 -20.672 1 73.69 175 ASP A C 1
ATOM 1352 O O . ASP A 1 175 ? 4.773 -1.037 -21.703 1 73.69 175 ASP A O 1
ATOM 1356 N N . GLY A 1 176 ? 4.191 -0.94 -19.609 1 75.56 176 GLY A N 1
ATOM 1357 C CA . GLY A 1 176 ? 4.578 0.459 -19.531 1 75.56 176 GLY A CA 1
ATOM 1358 C C . GLY A 1 176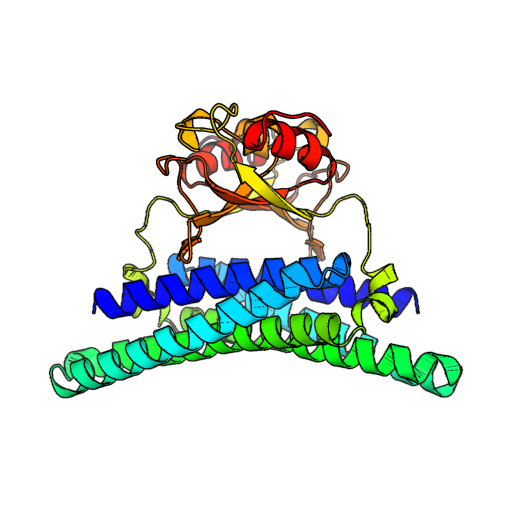 ? 6.02 0.658 -19.094 1 75.56 176 GLY A C 1
ATOM 1359 O O . GLY A 1 176 ? 6.559 1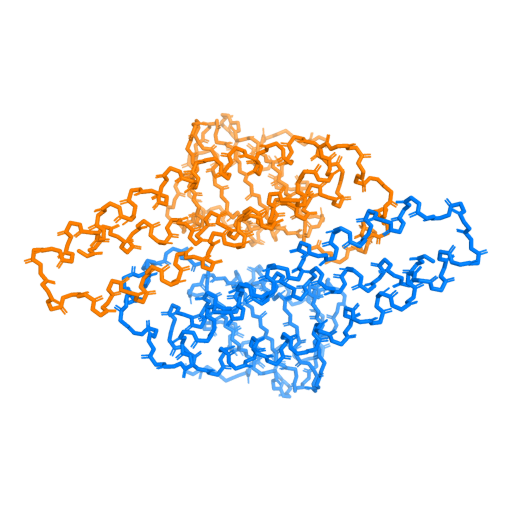.761 -19.203 1 75.56 176 GLY A O 1
ATOM 1360 N N . VAL A 1 177 ? 6.66 -0.411 -18.719 1 76.12 177 VAL A N 1
ATOM 1361 C CA . VAL A 1 177 ? 7.973 -0.314 -18.094 1 76.12 177 VAL A CA 1
ATOM 1362 C C . VAL A 1 177 ? 9 0.164 -19.109 1 76.12 177 VAL A C 1
ATOM 1364 O O . VAL A 1 177 ? 9.836 1.018 -18.812 1 76.12 177 VAL A O 1
ATOM 1367 N N . THR A 1 178 ? 8.891 -0.422 -20.25 1 79.12 178 THR A N 1
ATOM 1368 C CA . THR A 1 178 ? 9.852 -0.063 -21.281 1 79.12 178 THR A CA 1
ATOM 1369 C C . THR A 1 178 ? 9.797 1.434 -21.578 1 79.12 178 THR A C 1
ATOM 1371 O O . THR A 1 178 ? 10.836 2.105 -21.594 1 79.12 178 THR A O 1
ATOM 1374 N N . ALA A 1 179 ? 8.703 1.897 -21.781 1 78.19 179 ALA A N 1
ATOM 1375 C CA . ALA A 1 179 ? 8.531 3.322 -22.047 1 78.19 179 ALA A CA 1
ATOM 1376 C C . ALA A 1 179 ? 8.992 4.164 -20.859 1 78.19 179 ALA A C 1
ATOM 1378 O O . ALA A 1 179 ? 9.617 5.211 -21.047 1 78.19 179 ALA A O 1
ATOM 1379 N N . PHE A 1 180 ? 8.773 3.703 -19.75 1 79.88 180 PHE A N 1
ATOM 1380 C CA . PHE A 1 180 ? 9.156 4.375 -18.516 1 79.88 180 PHE A CA 1
ATOM 1381 C C . PHE A 1 180 ? 10.672 4.484 -18.406 1 79.88 180 PHE A C 1
ATOM 1383 O O . PHE A 1 180 ? 11.211 5.562 -18.141 1 79.88 180 PHE A O 1
ATOM 1390 N N . LYS A 1 181 ? 11.195 3.402 -18.688 1 80.69 181 LYS A N 1
ATOM 1391 C CA . LYS A 1 181 ? 12.656 3.387 -18.609 1 80.69 181 LYS A CA 1
ATOM 1392 C C . LYS A 1 181 ? 13.273 4.258 -19.703 1 80.69 181 LYS A C 1
ATOM 1394 O O . LYS A 1 181 ? 14.258 4.953 -19.469 1 80.69 181 LYS A O 1
ATOM 1399 N N . TYR A 1 182 ? 12.727 4.172 -20.828 1 78.75 182 TYR A N 1
ATOM 1400 C CA . TYR A 1 182 ? 13.203 5.016 -21.906 1 78.75 182 TYR A CA 1
ATOM 1401 C C . TYR A 1 182 ? 13.094 6.492 -21.547 1 78.75 182 TYR A C 1
ATOM 1403 O O . TYR A 1 182 ? 14.031 7.266 -21.75 1 78.75 182 TYR A O 1
ATOM 1411 N N . MET A 1 183 ? 12.094 6.863 -21.016 1 82.88 183 MET A N 1
ATOM 1412 C CA . MET A 1 183 ? 11.859 8.266 -20.672 1 82.88 183 MET A CA 1
ATOM 1413 C C . MET A 1 183 ? 12.844 8.734 -19.609 1 82.88 183 MET A C 1
ATOM 1415 O O . MET A 1 183 ? 13.297 9.883 -19.641 1 82.88 183 MET A O 1
ATOM 1419 N N . ALA A 1 184 ? 13.164 7.875 -18.734 1 78.94 184 ALA A N 1
ATOM 1420 C CA . ALA A 1 184 ? 14.016 8.258 -17.625 1 78.94 184 ALA A CA 1
ATOM 1421 C C . ALA A 1 184 ? 15.492 8.172 -18.016 1 78.94 184 ALA A C 1
ATOM 1423 O O . ALA A 1 184 ? 16.297 9.023 -17.609 1 78.94 184 ALA A O 1
ATOM 1424 N N . GLU A 1 185 ? 15.742 7.203 -18.797 1 80.38 185 GLU A N 1
ATOM 1425 C CA . GLU A 1 185 ? 17.156 6.91 -19.047 1 80.38 185 GLU A CA 1
ATOM 1426 C C . GLU A 1 185 ? 17.578 7.395 -20.422 1 80.38 185 GLU A C 1
ATOM 1428 O O . GLU A 1 185 ? 18.766 7.551 -20.688 1 80.38 185 GLU A O 1
ATOM 1433 N N . GLY A 1 186 ? 16.656 7.695 -21.234 1 70.81 186 GLY A N 1
ATOM 1434 C CA . GLY A 1 186 ? 16.969 8.156 -22.578 1 70.81 186 GLY A CA 1
ATOM 1435 C C . GLY A 1 186 ? 17.406 7.043 -23.5 1 70.81 186 GLY A C 1
ATOM 1436 O O . GLY A 1 186 ? 17.641 7.273 -24.688 1 70.81 186 GLY A O 1
ATOM 1437 N N . THR A 1 187 ? 17.781 5.879 -22.969 1 58.28 187 THR A N 1
ATOM 1438 C CA . THR A 1 187 ? 18.297 4.852 -23.875 1 58.28 187 THR A CA 1
ATOM 1439 C C . THR A 1 187 ? 17.359 3.654 -23.922 1 58.28 187 THR A C 1
ATOM 1441 O O . THR A 1 187 ? 16.688 3.338 -22.922 1 58.28 187 THR A O 1
ATOM 1444 N N . ASP A 1 188 ? 16.641 3.25 -25 1 50.53 188 ASP A N 1
ATOM 1445 C CA . ASP A 1 188 ? 15.867 2.031 -25.203 1 50.53 188 ASP A CA 1
ATOM 1446 C C . ASP A 1 188 ? 16.672 0.794 -24.812 1 50.53 188 ASP A C 1
ATOM 1448 O O . ASP A 1 188 ? 17.828 0.644 -25.203 1 50.53 188 ASP A O 1
ATOM 1452 N N . LYS A 1 189 ? 16.484 0.092 -23.734 1 40.91 189 LYS A N 1
ATOM 1453 C CA . LYS A 1 189 ? 17.219 -1.174 -23.766 1 40.91 189 LYS A CA 1
ATOM 1454 C C . LYS A 1 189 ? 16.625 -2.127 -24.797 1 40.91 189 LYS A C 1
ATOM 1456 O O . LYS A 1 189 ? 15.414 -2.102 -25.047 1 40.91 189 LYS A O 1
ATOM 1461 N N . MET B 1 1 ? -0.15 -27.156 -4.633 1 78.62 1 MET B N 1
ATOM 1462 C CA . MET B 1 1 ? 0.63 -25.984 -4.242 1 78.62 1 MET B CA 1
ATOM 1463 C C . MET B 1 1 ? 0.137 -24.734 -4.969 1 78.62 1 MET B C 1
ATOM 1465 O O . MET B 1 1 ? 0.073 -23.656 -4.379 1 78.62 1 MET B O 1
ATOM 1469 N N . ASN B 1 2 ? -0.53 -25.016 -6.066 1 81.12 2 ASN B N 1
ATOM 1470 C CA . ASN B 1 2 ? -0.992 -23.906 -6.879 1 81.12 2 ASN B CA 1
ATOM 1471 C C . ASN B 1 2 ? -2.119 -23.141 -6.188 1 81.12 2 ASN B C 1
ATOM 1473 O O . ASN B 1 2 ? -2.158 -21.906 -6.227 1 81.12 2 ASN B O 1
ATOM 1477 N N . LYS B 1 3 ? -2.873 -23.953 -5.461 1 85.56 3 LYS B N 1
ATOM 1478 C CA . LYS B 1 3 ? -4.02 -23.312 -4.824 1 85.56 3 LYS B CA 1
ATOM 1479 C C . LYS B 1 3 ? -3.576 -22.422 -3.668 1 85.56 3 LYS B C 1
ATOM 1481 O O . LYS B 1 3 ? -4.094 -21.312 -3.496 1 85.56 3 LYS B O 1
ATOM 1486 N N . ILE B 1 4 ? -2.623 -22.859 -2.854 1 91.81 4 ILE B N 1
ATOM 1487 C CA . ILE B 1 4 ? -2.119 -22.078 -1.736 1 91.81 4 ILE B CA 1
ATOM 1488 C C . ILE B 1 4 ? -1.468 -20.797 -2.26 1 91.81 4 ILE B C 1
ATOM 1490 O O . ILE B 1 4 ? -1.652 -19.719 -1.689 1 91.81 4 ILE B O 1
ATOM 1494 N N . GLU B 1 5 ? -0.782 -20.953 -3.301 1 88.81 5 GLU B N 1
ATOM 1495 C CA . GLU B 1 5 ? -0.112 -19.797 -3.891 1 88.81 5 GLU B CA 1
ATOM 1496 C C . GLU B 1 5 ? -1.122 -18.75 -4.355 1 88.81 5 GLU B C 1
ATOM 1498 O O . GLU B 1 5 ? -0.914 -17.547 -4.168 1 88.81 5 GLU B O 1
ATOM 1503 N N . GLU B 1 6 ? -2.189 -19.25 -4.953 1 84.75 6 GLU B N 1
ATOM 1504 C CA . GLU B 1 6 ? -3.248 -18.359 -5.398 1 84.75 6 GLU B CA 1
ATOM 1505 C C . GLU B 1 6 ? -3.906 -17.656 -4.215 1 84.75 6 GLU B C 1
ATOM 1507 O O . GLU B 1 6 ? -4.223 -16.469 -4.289 1 84.75 6 GLU B O 1
ATOM 1512 N N . MET B 1 7 ? -4.078 -18.375 -3.17 1 90.75 7 MET B N 1
ATOM 1513 C CA . MET B 1 7 ? -4.699 -17.812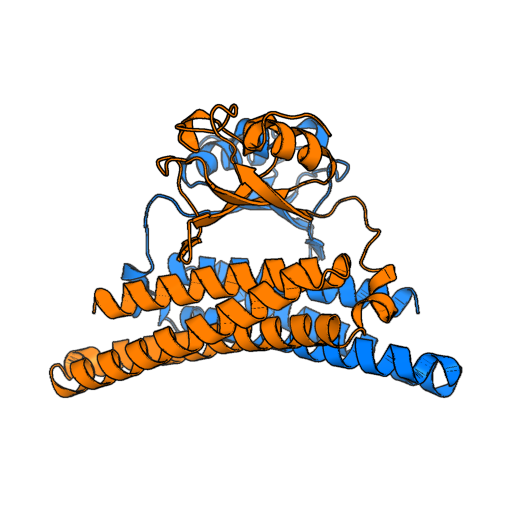 -1.978 1 90.75 7 MET B CA 1
ATOM 1514 C C . MET B 1 7 ? -3.785 -16.781 -1.319 1 90.75 7 MET B C 1
ATOM 1516 O O . MET B 1 7 ? -4.25 -15.75 -0.846 1 90.75 7 MET B O 1
ATOM 1520 N N . LEU B 1 8 ? -2.486 -17.016 -1.328 1 91.94 8 LEU B N 1
ATOM 1521 C CA . LEU B 1 8 ? -1.523 -16.062 -0.784 1 91.94 8 LEU B CA 1
ATOM 1522 C C . LEU B 1 8 ? -1.504 -14.781 -1.604 1 91.94 8 LEU B C 1
ATOM 1524 O O . LEU B 1 8 ? -1.37 -13.688 -1.051 1 91.94 8 LEU B O 1
ATOM 1528 N N . LEU B 1 9 ? -1.652 -14.977 -2.9 1 86.62 9 LEU B N 1
ATOM 1529 C CA . LEU B 1 9 ? -1.719 -13.805 -3.768 1 86.62 9 LEU B CA 1
ATOM 1530 C C . LEU B 1 9 ? -2.941 -12.953 -3.439 1 86.62 9 LEU B C 1
ATOM 1532 O O . LEU B 1 9 ? -2.855 -11.727 -3.406 1 86.62 9 LEU B O 1
ATOM 1536 N N . GLU B 1 10 ? -3.998 -13.617 -3.225 1 84.38 10 GLU B N 1
ATOM 1537 C CA . GLU B 1 10 ? -5.211 -12.891 -2.852 1 84.38 10 GLU B CA 1
ATOM 1538 C C . GLU B 1 10 ? -5.035 -12.164 -1.524 1 84.38 10 GLU B C 1
ATOM 1540 O O . GLU B 1 10 ? -5.469 -11.016 -1.376 1 84.38 10 GLU B O 1
ATOM 1545 N N . LEU B 1 11 ? -4.402 -12.82 -0.541 1 92.31 11 LEU B N 1
ATOM 1546 C CA . LEU B 1 11 ? -4.121 -12.188 0.743 1 92.31 11 LEU B CA 1
ATOM 1547 C C . LEU B 1 11 ? -3.234 -10.961 0.562 1 92.31 11 LEU B C 1
ATOM 1549 O O . LEU B 1 11 ? -3.512 -9.906 1.127 1 92.31 11 LEU B O 1
ATOM 1553 N N . LYS B 1 12 ? -2.23 -11.141 -0.199 1 89.5 12 LYS B N 1
ATOM 1554 C CA . LYS B 1 12 ? -1.32 -10.039 -0.505 1 89.5 12 LYS B CA 1
ATOM 1555 C C . LYS B 1 12 ? -2.068 -8.867 -1.13 1 89.5 12 LYS B C 1
ATOM 1557 O O . LYS B 1 12 ? -1.945 -7.73 -0.667 1 89.5 12 LYS B O 1
ATOM 1562 N N . ASP B 1 13 ? -2.859 -9.164 -2.17 1 81.19 13 ASP B N 1
ATOM 1563 C CA . ASP B 1 13 ? -3.584 -8.102 -2.871 1 81.19 13 ASP B CA 1
ATOM 1564 C C . ASP B 1 13 ? -4.562 -7.395 -1.937 1 81.19 13 ASP B C 1
ATOM 1566 O O . ASP B 1 13 ? -4.672 -6.168 -1.96 1 81.19 13 ASP B O 1
ATOM 1570 N N . THR B 1 14 ? -5.234 -8.109 -1.154 1 85.88 14 THR B N 1
ATOM 1571 C CA . THR B 1 14 ? -6.219 -7.547 -0.236 1 85.88 14 THR B CA 1
ATOM 1572 C C . THR B 1 14 ? -5.535 -6.695 0.832 1 85.88 14 THR B C 1
ATOM 1574 O O . THR B 1 14 ? -6.016 -5.613 1.172 1 85.88 14 THR B O 1
ATOM 1577 N N . SER B 1 15 ? -4.418 -7.203 1.378 1 93.19 15 SER B N 1
ATOM 1578 C CA . SER B 1 15 ? -3.719 -6.445 2.408 1 93.19 15 SER B CA 1
ATOM 1579 C C . SER B 1 15 ? -3.25 -5.094 1.875 1 93.19 15 SER B C 1
ATOM 1581 O O . SER B 1 15 ? -3.35 -4.078 2.566 1 93.19 15 SER B O 1
ATOM 1583 N N . GLU B 1 16 ? -2.746 -5.078 0.688 1 85.62 16 GLU B N 1
ATOM 1584 C CA . GLU B 1 16 ? -2.332 -3.832 0.046 1 85.62 16 GLU B CA 1
ATOM 1585 C C . GLU B 1 16 ? -3.504 -2.865 -0.091 1 85.62 16 GLU B C 1
ATOM 1587 O O . GLU B 1 16 ? -3.369 -1.675 0.198 1 85.62 16 GLU B O 1
ATOM 1592 N N . PHE B 1 17 ? -4.543 -3.408 -0.556 1 78.69 17 PHE B N 1
ATOM 1593 C CA . PHE B 1 17 ? -5.754 -2.609 -0.709 1 78.69 17 PHE B CA 1
ATOM 1594 C C . PHE B 1 17 ? -6.223 -2.07 0.638 1 78.69 17 PHE B C 1
ATOM 1596 O O . PHE B 1 17 ? -6.621 -0.908 0.743 1 78.69 17 PHE B O 1
ATOM 1603 N N . MET B 1 18 ? -6.219 -2.867 1.659 1 88.69 18 MET B N 1
ATOM 1604 C CA . MET B 1 18 ? -6.629 -2.471 3.004 1 88.69 18 MET B CA 1
ATOM 1605 C C . MET B 1 18 ? -5.785 -1.304 3.508 1 88.69 18 MET B C 1
ATOM 1607 O O . MET B 1 18 ? -6.305 -0.389 4.148 1 88.69 18 MET B O 1
ATOM 1611 N N . VAL B 1 19 ? -4.488 -1.361 3.275 1 91.81 19 VAL B N 1
ATOM 1612 C CA . VAL B 1 19 ? -3.611 -0.272 3.697 1 91.81 19 VAL B CA 1
ATOM 1613 C C . VAL B 1 19 ? -4.035 1.026 3.016 1 91.81 19 VAL B C 1
ATOM 1615 O O . VAL B 1 19 ? -4.195 2.057 3.674 1 91.81 19 VAL B O 1
ATOM 1618 N N . ASP B 1 20 ? -4.305 0.972 1.726 1 80.31 20 ASP B N 1
ATOM 1619 C CA . ASP B 1 20 ? -4.773 2.133 0.972 1 80.31 20 ASP B CA 1
ATOM 1620 C C . ASP B 1 20 ? -6.066 2.686 1.562 1 80.31 20 ASP B C 1
ATOM 1622 O O . ASP B 1 20 ? -6.191 3.893 1.777 1 80.31 20 ASP B O 1
ATOM 1626 N N . LEU B 1 21 ? -6.973 1.799 1.836 1 81.25 21 LEU B N 1
ATOM 1627 C CA . LEU B 1 21 ? -8.266 2.213 2.361 1 81.25 21 LEU B CA 1
ATOM 1628 C C . LEU B 1 21 ? -8.125 2.775 3.771 1 81.25 21 LEU B C 1
ATOM 1630 O O . LEU B 1 21 ? -8.742 3.793 4.102 1 81.25 21 LEU B O 1
ATOM 1634 N N . ALA B 1 22 ? -7.348 2.125 4.547 1 90.06 22 ALA B N 1
ATOM 1635 C CA . ALA B 1 22 ? -7.184 2.555 5.934 1 90.06 22 ALA B CA 1
ATOM 1636 C C . ALA B 1 22 ? -6.629 3.975 6.004 1 90.06 22 ALA B C 1
ATOM 1638 O O . ALA B 1 22 ? -7.176 4.828 6.707 1 90.06 22 ALA B O 1
ATOM 1639 N N . TYR B 1 23 ? -5.629 4.219 5.23 1 87.75 23 TYR B N 1
ATOM 1640 C CA . TYR B 1 23 ? -5.035 5.555 5.223 1 87.75 23 TYR B CA 1
ATOM 1641 C C . TYR B 1 23 ? -6.008 6.578 4.648 1 87.75 23 TYR B C 1
ATOM 1643 O O . TYR B 1 23 ? -6.102 7.703 5.148 1 87.75 23 TYR B O 1
ATOM 1651 N N . SER B 1 24 ? -6.66 6.215 3.621 1 79.31 24 SER B N 1
ATOM 1652 C CA . SER B 1 24 ? -7.664 7.109 3.055 1 79.31 24 SER B CA 1
ATOM 1653 C C . SER B 1 24 ? -8.758 7.426 4.07 1 79.31 24 SER B C 1
ATOM 1655 O O . SER B 1 24 ? -9.164 8.578 4.215 1 79.31 24 SER B O 1
ATOM 1657 N N . SER B 1 25 ? -9.266 6.395 4.719 1 85.38 25 SER B N 1
ATOM 1658 C CA . SER B 1 25 ? -10.312 6.602 5.711 1 85.38 25 SER B CA 1
ATOM 1659 C C . SER B 1 25 ? -9.852 7.559 6.809 1 85.38 25 SER B C 1
ATOM 1661 O O . SER B 1 25 ? -10.633 8.383 7.293 1 85.38 25 SER B O 1
ATOM 1663 N N . LEU B 1 26 ? -8.602 7.41 7.16 1 88.62 26 LEU B N 1
ATOM 1664 C CA . LEU B 1 26 ? -8.016 8.25 8.203 1 88.62 26 LEU B CA 1
ATOM 1665 C C . LEU B 1 26 ? -7.898 9.695 7.73 1 88.62 26 LEU B C 1
ATOM 1667 O O . LEU B 1 26 ? -8.328 10.617 8.422 1 88.62 26 LEU B O 1
ATOM 1671 N N . ILE B 1 27 ? -7.391 9.906 6.602 1 83.12 27 ILE B N 1
ATOM 1672 C CA . ILE B 1 27 ? -7.129 11.227 6.047 1 83.12 27 ILE B CA 1
ATOM 1673 C C . ILE B 1 27 ? -8.445 11.969 5.84 1 83.12 27 ILE B C 1
ATOM 1675 O O . ILE B 1 27 ? -8.531 13.172 6.102 1 83.12 27 ILE B O 1
ATOM 1679 N N . TYR B 1 28 ? -9.391 11.211 5.477 1 76.12 28 TYR B N 1
ATOM 1680 C CA . TYR B 1 28 ? -10.641 11.875 5.125 1 76.12 28 TYR B CA 1
ATOM 1681 C C . TYR B 1 28 ? -11.688 11.688 6.223 1 76.12 28 TYR B C 1
ATOM 1683 O O . TYR B 1 28 ? -12.836 12.102 6.066 1 76.12 28 TYR B O 1
ATOM 1691 N N . ASP B 1 29 ? -11.227 11.078 7.172 1 83.12 29 ASP B N 1
ATOM 1692 C CA . ASP B 1 29 ? -12.133 10.781 8.273 1 83.12 29 ASP B CA 1
ATOM 1693 C C . ASP B 1 29 ? -13.422 10.133 7.77 1 83.12 29 ASP B C 1
ATOM 1695 O O . ASP B 1 29 ? -14.523 10.602 8.07 1 83.12 29 ASP B O 1
ATOM 1699 N N . ASN B 1 30 ? -13.297 9.141 7.031 1 79.5 30 ASN B N 1
ATOM 1700 C CA . ASN B 1 30 ? -14.406 8.469 6.367 1 79.5 30 ASN B CA 1
ATOM 1701 C C . ASN B 1 30 ? -14.742 7.133 7.035 1 79.5 30 ASN B C 1
ATOM 1703 O O . ASN B 1 30 ? -14 6.16 6.887 1 79.5 30 ASN B O 1
ATOM 1707 N N . GLU B 1 31 ? -15.836 7.109 7.668 1 86 31 GLU B N 1
ATOM 1708 C CA . GLU B 1 31 ? -16.234 5.922 8.414 1 86 31 GLU B CA 1
ATOM 1709 C C . GLU B 1 31 ? -16.641 4.789 7.473 1 86 31 GLU B C 1
ATOM 1711 O O . GLU B 1 31 ? -16.406 3.615 7.773 1 86 31 GLU B O 1
ATOM 1716 N N . GLU B 1 32 ? -17.219 5.117 6.414 1 79.38 32 GLU B N 1
ATOM 1717 C CA . GLU B 1 32 ? -17.641 4.09 5.469 1 79.38 32 GLU B CA 1
ATOM 1718 C C . GLU B 1 32 ? -16.453 3.314 4.918 1 79.38 32 GLU B C 1
ATOM 1720 O O . GLU B 1 32 ? -16.484 2.084 4.848 1 79.38 32 GLU B O 1
ATOM 1725 N N . ILE B 1 33 ? -15.461 4.027 4.539 1 81.25 33 ILE B N 1
ATOM 1726 C CA . ILE B 1 33 ? -14.25 3.391 4.035 1 81.25 33 ILE B CA 1
ATOM 1727 C C . ILE B 1 33 ? -13.602 2.564 5.145 1 81.25 33 ILE B C 1
ATOM 1729 O O . ILE B 1 33 ? -13.125 1.452 4.902 1 81.25 33 ILE B O 1
ATOM 1733 N N . ALA B 1 34 ? -13.594 3.09 6.316 1 89.06 34 ALA B N 1
ATOM 1734 C CA . ALA B 1 34 ? -13.055 2.352 7.453 1 89.06 34 ALA B CA 1
ATOM 1735 C C . ALA B 1 34 ? -13.812 1.045 7.668 1 89.06 34 ALA B C 1
ATOM 1737 O O . ALA B 1 34 ? -13.211 0.005 7.941 1 89.06 34 ALA B O 1
ATOM 1738 N N . GLU B 1 35 ? -15.078 1.077 7.551 1 88.31 35 GLU B N 1
ATOM 1739 C CA . GLU B 1 35 ? -15.898 -0.119 7.703 1 88.31 35 GLU B CA 1
ATOM 1740 C C . GLU B 1 35 ? -15.547 -1.17 6.656 1 88.31 35 GLU B C 1
ATOM 1742 O O . GLU B 1 35 ? -15.57 -2.369 6.934 1 88.31 35 GLU B O 1
ATOM 1747 N N . GLU B 1 36 ? -15.25 -0.703 5.461 1 81.75 36 GLU B N 1
ATOM 1748 C CA . GLU B 1 36 ? -14.836 -1.627 4.406 1 81.75 36 GLU B CA 1
ATOM 1749 C C . GLU B 1 36 ? -13.547 -2.348 4.785 1 81.75 36 GLU B C 1
ATOM 1751 O O . GLU B 1 36 ? -13.375 -3.529 4.473 1 81.75 36 GLU B O 1
ATOM 1756 N N . VAL B 1 37 ? -12.641 -1.633 5.434 1 90.62 37 VAL B N 1
ATOM 1757 C CA . VAL B 1 37 ? -11.406 -2.254 5.895 1 90.62 37 VAL B CA 1
ATOM 1758 C C . VAL B 1 37 ? -11.727 -3.389 6.863 1 90.62 37 VAL B C 1
ATOM 1760 O O . VAL B 1 37 ? -11.148 -4.473 6.773 1 90.62 37 VAL B O 1
ATOM 1763 N N . ILE B 1 38 ? -12.688 -3.127 7.762 1 95.12 38 ILE B N 1
ATOM 1764 C CA . ILE B 1 38 ? -13.078 -4.148 8.727 1 95.12 38 ILE B CA 1
ATOM 1765 C C . ILE B 1 38 ? -13.664 -5.352 8 1 95.12 38 ILE B C 1
ATOM 1767 O O . ILE B 1 38 ? -13.336 -6.496 8.312 1 95.12 38 ILE B O 1
ATOM 1771 N N . PHE B 1 39 ? -14.484 -5.09 7.039 1 87.94 39 PHE B N 1
ATOM 1772 C CA . PHE B 1 39 ? -15.094 -6.148 6.246 1 87.94 39 PHE B CA 1
ATOM 1773 C C . PHE B 1 39 ? -14.031 -7 5.562 1 87.94 39 PHE B C 1
ATOM 1775 O O . PHE B 1 39 ? -14.078 -8.234 5.629 1 87.94 39 PHE B O 1
ATOM 1782 N N . LEU B 1 40 ? -13.07 -6.383 4.938 1 88.31 40 LEU B N 1
ATOM 1783 C CA . LEU B 1 40 ? -12 -7.082 4.238 1 88.31 40 LEU B CA 1
ATOM 1784 C C . LEU B 1 40 ? -11.148 -7.891 5.215 1 88.31 40 LEU B C 1
ATOM 1786 O O . LEU B 1 40 ? -10.703 -8.992 4.891 1 88.31 40 LEU B O 1
ATOM 1790 N N . ALA B 1 41 ? -10.938 -7.332 6.402 1 95.19 41 ALA B N 1
ATOM 1791 C CA . ALA B 1 41 ? -10.148 -8.039 7.406 1 95.19 41 ALA B CA 1
ATOM 1792 C C . ALA B 1 41 ? -10.805 -9.359 7.793 1 95.19 41 ALA B C 1
ATOM 1794 O O . ALA B 1 41 ? -10.125 -10.375 7.961 1 95.19 41 ALA B O 1
ATOM 1795 N N . GLU B 1 42 ? -12.062 -9.297 7.938 1 93.56 42 GLU B N 1
ATOM 1796 C CA . GLU B 1 42 ? -12.789 -10.516 8.273 1 93.56 42 GLU B CA 1
ATOM 1797 C C . GLU B 1 42 ? -12.688 -11.547 7.16 1 93.56 42 GLU B C 1
ATOM 1799 O O . GLU B 1 42 ? -12.484 -12.734 7.426 1 93.56 42 GLU B O 1
ATOM 1804 N N . ARG B 1 43 ? -12.844 -11.086 5.984 1 88.44 43 ARG B N 1
ATOM 1805 C CA . ARG B 1 43 ? -12.703 -11.984 4.844 1 88.44 43 ARG B CA 1
ATOM 1806 C C . ARG B 1 43 ? -11.305 -12.594 4.797 1 88.44 43 ARG B C 1
ATOM 1808 O O . ARG B 1 43 ? -11.148 -13.789 4.516 1 88.44 43 ARG B O 1
ATOM 1815 N N . MET B 1 44 ? -10.328 -11.805 5.066 1 94.25 44 MET B N 1
ATOM 1816 C CA . MET B 1 44 ? -8.938 -12.273 5.062 1 94.25 44 MET B CA 1
ATOM 1817 C C . MET B 1 44 ? -8.727 -13.344 6.129 1 94.25 44 MET B C 1
ATOM 1819 O O . MET B 1 44 ? -7.984 -14.305 5.91 1 94.25 44 MET B O 1
ATOM 1823 N N . ASN B 1 45 ? -9.32 -13.148 7.254 1 96.75 45 ASN B N 1
ATOM 1824 C CA . ASN B 1 45 ? -9.203 -14.148 8.312 1 96.75 45 ASN B CA 1
ATOM 1825 C C . ASN B 1 45 ? -9.68 -15.516 7.852 1 96.75 45 ASN B C 1
ATOM 1827 O O . ASN B 1 45 ? -9.039 -16.531 8.125 1 96.75 45 ASN B O 1
ATOM 1831 N N . ASN B 1 46 ? -10.758 -15.547 7.086 1 95.62 46 ASN B N 1
ATOM 1832 C CA . ASN B 1 46 ? -11.297 -16.812 6.57 1 95.62 46 ASN B CA 1
ATOM 1833 C C . ASN B 1 46 ? -10.359 -17.438 5.539 1 95.62 46 ASN B C 1
ATOM 1835 O O . ASN B 1 46 ? -10.109 -18.641 5.574 1 95.62 46 ASN B O 1
ATOM 1839 N N . LEU B 1 47 ? -9.938 -16.625 4.637 1 94.56 47 LEU B N 1
ATOM 1840 C CA . LEU B 1 47 ? -9.008 -17.094 3.611 1 94.56 47 LEU B CA 1
ATOM 1841 C C . LEU B 1 47 ? -7.723 -17.609 4.238 1 94.56 47 LEU B C 1
ATOM 1843 O O . LEU B 1 47 ? -7.176 -18.625 3.789 1 94.56 47 LEU B O 1
ATOM 1847 N N . SER B 1 48 ? -7.254 -16.906 5.23 1 97.56 48 SER B N 1
ATOM 1848 C CA . SER B 1 48 ? -6.023 -17.297 5.91 1 97.56 48 SER B CA 1
ATOM 1849 C C . SER B 1 48 ? -6.172 -18.672 6.57 1 97.56 48 SER B C 1
ATOM 1851 O O . SER B 1 48 ? -5.242 -19.484 6.547 1 97.56 48 SER B O 1
ATOM 1853 N N . LEU B 1 49 ? -7.309 -18.938 7.172 1 97.31 49 LEU B N 1
ATOM 1854 C CA . LEU B 1 49 ? -7.57 -20.25 7.758 1 97.31 49 LEU B CA 1
ATOM 1855 C C . LEU B 1 49 ? -7.52 -21.344 6.695 1 97.31 49 LEU B C 1
ATOM 1857 O O . LEU B 1 49 ? -6.977 -22.422 6.938 1 97.31 49 LEU B O 1
ATOM 1861 N N . GLU B 1 50 ? -8.078 -21.125 5.586 1 96.75 50 GLU B N 1
ATOM 1862 C CA . GLU B 1 50 ? -8.055 -22.094 4.488 1 96.75 50 GLU B CA 1
ATOM 1863 C C . GLU B 1 50 ? -6.629 -22.391 4.039 1 96.75 50 GLU B C 1
ATOM 1865 O O . GLU B 1 50 ? -6.289 -23.531 3.742 1 96.75 50 GLU B O 1
ATOM 1870 N N . VAL B 1 51 ? -5.844 -21.344 3.992 1 96.56 51 VAL B N 1
ATOM 1871 C CA . VAL B 1 51 ? -4.441 -21.5 3.617 1 96.56 51 VAL B CA 1
ATOM 1872 C C . VAL B 1 51 ? -3.752 -22.453 4.598 1 96.56 51 VAL B C 1
ATOM 1874 O O . VAL B 1 51 ? -3.033 -23.359 4.188 1 96.56 51 VAL B O 1
ATOM 1877 N N . GLN B 1 52 ? -3.986 -22.266 5.855 1 97.12 52 GLN B N 1
ATOM 1878 C CA . GLN B 1 52 ? -3.355 -23.094 6.875 1 97.12 52 GLN B CA 1
ATOM 1879 C C . GLN B 1 52 ? -3.82 -24.547 6.766 1 97.12 52 GLN B C 1
ATOM 1881 O O . GLN B 1 52 ? -3.014 -25.469 6.871 1 97.12 52 GLN B O 1
ATOM 1886 N N . GLU B 1 53 ? -5.102 -24.703 6.52 1 97.81 53 GLU B N 1
ATOM 1887 C CA . GLU B 1 53 ? -5.641 -26.047 6.375 1 97.81 53 GLU B CA 1
ATOM 1888 C C . GLU B 1 53 ? -5.023 -26.766 5.18 1 97.81 53 GLU B C 1
ATOM 1890 O O . GLU B 1 53 ? -4.648 -27.938 5.277 1 97.81 53 GLU B O 1
ATOM 1895 N N . LYS B 1 54 ? -4.984 -26.078 4.09 1 96.56 54 LYS B N 1
ATOM 1896 C CA . LYS B 1 54 ? -4.406 -26.656 2.881 1 96.56 54 LYS B CA 1
ATOM 1897 C C . LYS B 1 54 ? -2.92 -26.953 3.066 1 96.56 54 LYS B C 1
ATOM 1899 O O . LYS B 1 54 ? -2.414 -27.953 2.582 1 96.56 54 LYS B O 1
ATOM 1904 N N . ALA B 1 55 ? -2.205 -26.094 3.732 1 96.25 55 ALA B N 1
ATOM 1905 C CA . ALA B 1 55 ? -0.785 -26.281 4.012 1 96.25 55 ALA B CA 1
ATOM 1906 C C . ALA B 1 55 ? -0.562 -27.547 4.844 1 96.25 55 ALA B C 1
ATOM 1908 O O . ALA B 1 55 ? 0.346 -28.328 4.559 1 96.25 55 ALA B O 1
ATOM 1909 N N . ILE B 1 56 ? -1.369 -27.719 5.836 1 97.44 56 ILE B N 1
ATOM 1910 C CA . ILE B 1 56 ? -1.276 -28.906 6.676 1 97.44 56 ILE B CA 1
ATOM 1911 C C . ILE B 1 56 ? -1.523 -30.156 5.828 1 97.44 56 ILE B C 1
ATOM 1913 O O . ILE B 1 56 ? -0.771 -31.125 5.914 1 97.44 56 ILE B O 1
ATOM 1917 N N . GLU B 1 57 ? -2.582 -30.125 5.023 1 96.88 57 GLU B N 1
ATOM 1918 C CA . GLU B 1 57 ? -2.922 -31.25 4.16 1 96.88 57 GLU B CA 1
ATOM 1919 C C . GLU B 1 57 ? -1.752 -31.625 3.256 1 96.88 57 GLU B C 1
ATOM 1921 O O . GLU B 1 57 ? -1.379 -32.781 3.164 1 96.88 57 GLU B O 1
ATOM 1926 N N . ILE B 1 58 ? -1.168 -30.672 2.639 1 95.5 58 ILE B N 1
ATOM 1927 C CA . ILE B 1 58 ? -0.077 -30.906 1.7 1 95.5 58 ILE B CA 1
ATOM 1928 C C . ILE B 1 58 ? 1.146 -31.438 2.453 1 95.5 58 ILE B C 1
ATOM 1930 O O . ILE B 1 58 ? 1.792 -32.375 2.014 1 95.5 58 ILE B O 1
ATOM 1934 N N . GLY B 1 59 ? 1.482 -30.766 3.555 1 94.44 59 GLY B N 1
ATOM 1935 C CA . GLY B 1 59 ? 2.637 -31.172 4.34 1 94.44 59 GLY B CA 1
ATOM 1936 C C . GLY B 1 59 ? 2.551 -32.625 4.816 1 94.44 59 GLY B C 1
ATOM 1937 O O . GLY B 1 59 ? 3.561 -33.312 4.867 1 94.44 59 GLY B O 1
ATOM 1938 N N . MET B 1 60 ? 1.312 -33.094 5.039 1 96.5 60 MET B N 1
ATOM 1939 C CA . MET B 1 60 ? 1.104 -34.438 5.527 1 96.5 60 MET B CA 1
ATOM 1940 C C . MET B 1 60 ? 1.229 -35.469 4.391 1 96.5 60 MET B C 1
ATOM 1942 O O . MET B 1 60 ? 1.657 -36.594 4.609 1 96.5 60 MET B O 1
ATOM 1946 N N . ASN B 1 61 ? 0.963 -35.031 3.168 1 96.44 61 ASN B N 1
ATOM 1947 C CA . ASN B 1 61 ? 0.896 -35.969 2.051 1 96.44 61 ASN B CA 1
ATOM 1948 C C . ASN B 1 61 ? 2.129 -35.875 1.157 1 96.44 61 ASN B C 1
ATOM 1950 O O . ASN B 1 61 ? 2.418 -36.781 0.385 1 96.44 61 ASN B O 1
ATOM 1954 N N . LYS B 1 62 ? 2.83 -34.781 1.239 1 95.56 62 LYS B N 1
ATOM 1955 C CA . LYS B 1 62 ? 4.016 -34.531 0.424 1 95.56 62 LYS B CA 1
ATOM 1956 C C . LYS B 1 62 ? 5.129 -33.906 1.25 1 95.56 62 LYS B C 1
ATOM 1958 O O . LYS B 1 62 ? 5.379 -32.688 1.137 1 95.56 62 LYS B O 1
ATOM 1963 N N . PRO B 1 63 ? 5.766 -34.719 1.966 1 94.31 63 PRO B N 1
ATOM 1964 C CA . PRO B 1 63 ? 6.797 -34.188 2.871 1 94.31 63 PRO B CA 1
ATOM 1965 C C . PRO B 1 63 ? 7.859 -33.375 2.15 1 94.31 63 PRO B C 1
ATOM 1967 O O . PRO B 1 63 ? 8.461 -32.469 2.75 1 94.31 63 PRO B O 1
ATOM 1970 N N . GLU B 1 64 ? 8.086 -33.594 0.898 1 94.5 64 GLU B N 1
ATOM 1971 C CA . GLU B 1 64 ? 9.102 -32.875 0.148 1 94.5 64 GLU B CA 1
ATOM 1972 C C . GLU B 1 64 ? 8.711 -31.391 -0.01 1 94.5 64 GLU B C 1
ATOM 1974 O O . GLU B 1 64 ? 9.555 -30.562 -0.344 1 94.5 64 GLU B O 1
ATOM 1979 N N . GLU B 1 65 ? 7.418 -31.156 0.283 1 93.06 65 GLU B N 1
ATOM 1980 C CA . GLU B 1 65 ? 6.922 -29.781 0.109 1 93.06 65 GLU B CA 1
ATOM 1981 C C . GLU B 1 65 ? 6.984 -29 1.418 1 93.06 65 GLU B C 1
ATOM 1983 O O . GLU B 1 65 ? 6.656 -27.812 1.454 1 93.06 65 GLU B O 1
ATOM 1988 N N . VAL B 1 66 ? 7.379 -29.562 2.504 1 94.56 66 VAL B N 1
ATOM 1989 C CA . VAL B 1 66 ? 7.266 -28.984 3.836 1 94.56 66 VAL B CA 1
ATOM 1990 C C . VAL B 1 66 ? 8.086 -27.688 3.908 1 94.56 66 VAL B C 1
ATOM 1992 O O . VAL B 1 66 ? 7.633 -26.688 4.457 1 94.56 66 VAL B O 1
ATOM 1995 N N . ALA B 1 67 ? 9.289 -27.734 3.348 1 91.88 67 ALA B N 1
ATOM 1996 C CA . ALA B 1 67 ? 10.125 -26.531 3.369 1 91.88 67 ALA B CA 1
ATOM 1997 C C . ALA B 1 67 ? 9.422 -25.359 2.678 1 91.88 67 ALA B C 1
ATOM 1999 O O . ALA B 1 67 ? 9.43 -24.234 3.184 1 91.88 67 ALA B O 1
ATOM 2000 N N . ARG B 1 68 ? 8.852 -25.625 1.583 1 91.5 68 ARG B N 1
ATOM 2001 C CA . ARG B 1 68 ? 8.117 -24.609 0.846 1 91.5 68 ARG B CA 1
ATOM 2002 C C . ARG B 1 68 ? 6.914 -24.109 1.641 1 91.5 68 ARG B C 1
ATOM 2004 O O . ARG B 1 68 ? 6.617 -22.922 1.651 1 91.5 68 ARG B O 1
ATOM 2011 N N . ILE B 1 69 ? 6.273 -24.984 2.328 1 94.06 69 ILE B N 1
ATOM 2012 C CA . ILE B 1 69 ? 5.098 -24.656 3.125 1 94.06 69 ILE B CA 1
ATOM 2013 C C . ILE B 1 69 ? 5.496 -23.719 4.266 1 94.06 69 ILE B C 1
ATOM 2015 O O . ILE B 1 69 ? 4.797 -22.75 4.555 1 94.06 69 ILE B O 1
ATOM 2019 N N . VAL B 1 70 ? 6.582 -23.969 4.875 1 95 70 VAL B N 1
ATOM 2020 C CA . VAL B 1 70 ? 7.039 -23.156 5.996 1 95 70 VAL B CA 1
ATOM 2021 C C . VAL B 1 70 ? 7.285 -21.734 5.527 1 95 70 VAL B C 1
ATOM 2023 O O . VAL B 1 70 ? 6.895 -20.766 6.199 1 95 70 VAL B O 1
ATOM 2026 N N . VAL B 1 71 ? 7.844 -21.578 4.363 1 94.44 71 VAL B N 1
ATOM 2027 C CA . VAL B 1 71 ? 8.117 -20.25 3.82 1 94.44 71 VAL B CA 1
ATOM 2028 C C . VAL B 1 71 ? 6.797 -19.531 3.508 1 94.44 71 VAL B C 1
ATOM 2030 O O . VAL B 1 71 ? 6.641 -18.344 3.803 1 94.44 71 VAL B O 1
ATOM 2033 N N . MET B 1 72 ? 5.84 -20.266 3.01 1 93.75 72 MET B N 1
ATOM 2034 C CA . MET B 1 72 ? 4.559 -19.672 2.645 1 93.75 72 MET B CA 1
ATOM 2035 C C . MET B 1 72 ? 3.789 -19.219 3.887 1 93.75 72 MET B C 1
ATOM 2037 O O . MET B 1 72 ? 3.139 -18.172 3.881 1 93.75 72 MET B O 1
ATOM 2041 N N . ILE B 1 73 ? 3.93 -20.016 4.91 1 95.56 73 ILE B N 1
ATOM 2042 C CA . ILE B 1 73 ? 3.225 -19.672 6.141 1 95.56 73 ILE B CA 1
ATOM 2043 C C . ILE B 1 73 ? 3.877 -18.453 6.793 1 95.56 73 ILE B C 1
ATOM 2045 O O . ILE B 1 73 ? 3.191 -17.609 7.379 1 95.56 73 ILE B O 1
ATOM 2049 N N . ARG B 1 74 ? 5.18 -18.391 6.746 1 94.94 74 ARG B N 1
ATOM 2050 C CA . ARG B 1 74 ? 5.875 -17.203 7.234 1 94.94 74 ARG B CA 1
ATOM 2051 C C . ARG B 1 74 ? 5.418 -15.961 6.488 1 94.94 74 ARG B C 1
ATOM 2053 O O . ARG B 1 74 ? 5.176 -14.914 7.102 1 94.94 74 ARG B O 1
ATOM 2060 N N . LEU B 1 75 ? 5.277 -16.031 5.168 1 94.62 75 LEU B N 1
ATOM 2061 C CA . LEU B 1 75 ? 4.789 -14.914 4.363 1 94.62 75 LEU B CA 1
ATOM 2062 C C . LEU B 1 75 ? 3.354 -14.562 4.742 1 94.62 75 LEU B C 1
ATOM 2064 O O . LEU B 1 75 ? 3.014 -13.383 4.867 1 94.62 75 LEU B O 1
ATOM 2068 N N . GLN B 1 76 ? 2.572 -15.57 4.871 1 95.56 76 GLN B N 1
ATOM 2069 C CA . GLN B 1 76 ? 1.185 -15.359 5.27 1 95.56 76 GLN B CA 1
ATOM 2070 C C . GLN B 1 76 ? 1.102 -14.547 6.559 1 95.56 76 GLN B C 1
ATOM 2072 O O . GLN B 1 76 ? 0.285 -13.633 6.672 1 95.56 76 GLN B O 1
ATOM 2077 N N . ALA B 1 77 ? 1.922 -14.945 7.504 1 97.19 77 ALA B N 1
ATOM 2078 C CA . ALA B 1 77 ? 1.917 -14.25 8.789 1 97.19 77 ALA B CA 1
ATOM 2079 C C . ALA B 1 77 ? 2.254 -12.773 8.609 1 97.19 77 ALA B C 1
ATOM 2081 O O . ALA B 1 77 ? 1.636 -11.906 9.234 1 97.19 77 ALA B O 1
ATOM 2082 N N . SER B 1 78 ? 3.199 -12.477 7.836 1 97.38 78 SER B N 1
ATOM 2083 C CA . SER B 1 78 ? 3.566 -11.086 7.586 1 97.38 78 SER B CA 1
ATOM 2084 C C . SER B 1 78 ? 2.445 -10.344 6.871 1 97.38 78 SER B C 1
ATOM 2086 O O . SER B 1 78 ? 2.148 -9.195 7.207 1 97.38 78 SER B O 1
ATOM 2088 N N . ILE B 1 79 ? 1.844 -10.992 5.891 1 96.81 79 ILE B N 1
ATOM 2089 C CA . ILE B 1 79 ? 0.734 -10.398 5.156 1 96.81 79 ILE B CA 1
ATOM 2090 C C . ILE B 1 79 ? -0.406 -10.07 6.117 1 96.81 79 ILE B C 1
ATOM 2092 O O . ILE B 1 79 ? -0.979 -8.977 6.062 1 96.81 79 ILE B O 1
ATOM 2096 N N . MET B 1 80 ? -0.683 -10.945 7.016 1 98.31 80 MET B N 1
ATOM 2097 C CA . MET B 1 80 ? -1.773 -10.742 7.965 1 98.31 80 MET B CA 1
ATOM 2098 C C . MET B 1 80 ? -1.435 -9.625 8.953 1 98.31 80 MET B C 1
ATOM 2100 O O . MET B 1 80 ? -2.32 -8.898 9.391 1 98.31 80 MET B O 1
ATOM 2104 N N . SER B 1 81 ? -0.177 -9.547 9.281 1 98.31 81 SER B N 1
ATOM 2105 C CA . SER B 1 81 ? 0.228 -8.445 10.148 1 98.31 81 SER B CA 1
ATOM 2106 C C . SER B 1 81 ? -0.042 -7.098 9.5 1 98.31 81 SER B C 1
ATOM 2108 O O . SER B 1 81 ? -0.436 -6.145 10.172 1 98.31 81 SER B O 1
ATOM 2110 N N . ILE B 1 82 ? 0.169 -7 8.234 1 98.19 82 ILE B N 1
ATOM 2111 C CA . ILE B 1 82 ? -0.155 -5.781 7.5 1 98.19 82 ILE B CA 1
ATOM 2112 C C . ILE B 1 82 ? -1.656 -5.512 7.582 1 98.19 82 ILE B C 1
ATOM 2114 O O . ILE B 1 82 ? -2.08 -4.398 7.898 1 98.19 82 ILE B O 1
ATOM 2118 N N . ALA B 1 83 ? -2.4 -6.5 7.348 1 97.06 83 ALA B N 1
ATOM 2119 C CA . ALA B 1 83 ? -3.854 -6.371 7.391 1 97.06 83 ALA B CA 1
ATOM 2120 C C . ALA B 1 83 ? -4.328 -5.957 8.781 1 97.06 83 ALA B C 1
ATOM 2122 O O . ALA B 1 83 ? -5.203 -5.102 8.914 1 97.06 83 ALA B O 1
ATOM 2123 N N . ASP B 1 84 ? -3.758 -6.562 9.766 1 98.5 84 ASP B N 1
ATOM 2124 C CA . ASP B 1 84 ? -4.145 -6.242 11.133 1 98.5 84 ASP B CA 1
ATOM 2125 C C . ASP B 1 84 ? -3.83 -4.789 11.469 1 98.5 84 ASP B C 1
ATOM 2127 O O . ASP B 1 84 ? -4.602 -4.125 12.164 1 98.5 84 ASP B O 1
ATOM 2131 N N . ALA B 1 85 ? -2.721 -4.359 11.039 1 98.5 85 ALA B N 1
ATOM 2132 C CA . ALA B 1 85 ? -2.357 -2.965 11.281 1 98.5 85 ALA B CA 1
ATOM 2133 C C . ALA B 1 85 ? -3.305 -2.018 10.555 1 98.5 85 ALA B C 1
ATOM 2135 O O . ALA B 1 85 ? -3.732 -1.006 11.109 1 98.5 85 ALA B O 1
ATOM 2136 N N . ALA B 1 86 ? -3.639 -2.344 9.336 1 96.56 86 ALA B N 1
ATOM 2137 C CA . ALA B 1 86 ? -4.617 -1.558 8.594 1 96.56 86 ALA B CA 1
ATOM 2138 C C . ALA B 1 86 ? -5.961 -1.522 9.32 1 96.56 86 ALA B C 1
ATOM 2140 O O . ALA B 1 86 ? -6.602 -0.472 9.398 1 96.56 86 ALA B O 1
ATOM 2141 N N . ARG B 1 87 ? -6.336 -2.596 9.766 1 97.94 87 ARG B N 1
ATOM 2142 C CA . ARG B 1 87 ? -7.566 -2.672 10.547 1 97.94 87 ARG B CA 1
ATOM 2143 C C . ARG B 1 87 ? -7.5 -1.76 11.766 1 97.94 87 ARG B C 1
ATOM 2145 O O . ARG B 1 87 ? -8.469 -1.077 12.094 1 97.94 87 ARG B O 1
ATOM 2152 N N . SER B 1 88 ? -6.414 -1.78 12.469 1 97.69 88 SER B N 1
ATOM 2153 C CA . SER B 1 88 ? -6.246 -0.938 13.648 1 97.69 88 SER B CA 1
ATOM 2154 C C . SER B 1 88 ? -6.363 0.54 13.297 1 97.69 88 SER B C 1
ATOM 2156 O O . SER B 1 88 ? -6.938 1.321 14.055 1 97.69 88 SER B O 1
ATOM 2158 N N . ILE B 1 89 ? -5.871 0.934 12.164 1 96.31 89 ILE B N 1
ATOM 2159 C CA . ILE B 1 89 ? -5.996 2.312 11.703 1 96.31 89 ILE B CA 1
ATOM 2160 C C . ILE B 1 89 ? -7.465 2.637 11.438 1 96.31 89 ILE B C 1
ATOM 2162 O O . ILE B 1 89 ? -7.961 3.686 11.859 1 96.31 89 ILE B O 1
ATOM 2166 N N . ALA B 1 90 ? -8.094 1.748 10.758 1 93.25 90 ALA B N 1
ATOM 2167 C CA . ALA B 1 90 ? -9.516 1.934 10.492 1 93.25 90 ALA B CA 1
ATOM 2168 C C . ALA B 1 90 ? -10.312 2.057 11.789 1 93.25 90 ALA B C 1
ATOM 2170 O O . ALA B 1 90 ? -11.258 2.84 11.875 1 93.25 90 ALA B O 1
ATOM 2171 N N . ASP B 1 91 ? -9.906 1.275 12.727 1 96.44 91 ASP B N 1
ATOM 2172 C CA . ASP B 1 91 ? -10.578 1.312 14.016 1 96.44 91 ASP B CA 1
ATOM 2173 C C . ASP B 1 91 ? -10.461 2.693 14.656 1 96.44 91 ASP B C 1
ATOM 2175 O O . ASP B 1 91 ? -11.391 3.152 15.328 1 96.44 91 ASP B O 1
ATOM 2179 N N . VAL B 1 92 ? -9.406 3.34 14.516 1 94.88 92 VAL B N 1
ATOM 2180 C CA . VAL B 1 92 ? -9.242 4.691 15.039 1 94.88 92 VAL B CA 1
ATOM 2181 C C . VAL B 1 92 ? -10.297 5.613 14.445 1 94.88 92 VAL B C 1
ATOM 2183 O O . VAL B 1 92 ? -10.898 6.418 15.156 1 94.88 92 VAL B O 1
ATOM 2186 N N . VAL B 1 93 ? -10.539 5.496 13.211 1 91.5 93 VAL B N 1
ATOM 2187 C CA . VAL B 1 93 ? -11.531 6.309 12.523 1 91.5 93 VAL B CA 1
ATOM 2188 C C . VAL B 1 93 ? -12.93 5.965 13.039 1 91.5 93 VAL B C 1
ATOM 2190 O O . VAL B 1 93 ? -13.727 6.859 13.328 1 91.5 93 VAL B O 1
ATOM 2193 N N . LEU B 1 94 ? -13.164 4.695 13.156 1 93.88 94 LEU B N 1
ATOM 2194 C CA . LEU B 1 94 ? -14.492 4.23 13.539 1 93.88 94 LEU B CA 1
ATOM 2195 C C . LEU B 1 94 ? -14.812 4.617 14.977 1 93.88 94 LEU B C 1
ATOM 2197 O O . LEU B 1 94 ? -15.984 4.715 15.352 1 93.88 94 LEU B O 1
ATOM 2201 N N . ARG B 1 95 ? -13.859 4.898 15.719 1 94.12 95 ARG B N 1
ATOM 2202 C CA . ARG B 1 95 ? -14.055 5.32 17.094 1 94.12 95 ARG B CA 1
ATOM 2203 C C . ARG B 1 95 ? -14.172 6.836 17.203 1 94.12 95 ARG B C 1
ATOM 2205 O O . ARG B 1 95 ? -14.25 7.387 18.297 1 94.12 95 ARG B O 1
ATOM 2212 N N . GLY B 1 96 ? -14.086 7.473 16.047 1 90.06 96 GLY B N 1
ATOM 2213 C CA . GLY B 1 96 ? -14.273 8.914 16.016 1 90.06 96 GLY B CA 1
ATOM 2214 C C . GLY B 1 96 ? -13.008 9.688 16.328 1 90.06 96 GLY B C 1
ATOM 2215 O O . GLY B 1 96 ? -13.07 10.852 16.75 1 90.06 96 GLY B O 1
ATOM 2216 N N . LEU B 1 97 ? -11.898 9.07 16.25 1 84.69 97 LEU B N 1
ATOM 2217 C CA . LEU B 1 97 ? -10.633 9.703 16.609 1 84.69 97 LEU B CA 1
ATOM 2218 C C . LEU B 1 97 ? -9.867 10.141 15.375 1 84.69 97 LEU B C 1
ATOM 2220 O O . LEU B 1 97 ? -8.695 10.508 15.461 1 84.69 97 LEU B O 1
ATOM 2224 N N . GLY B 1 98 ? -10.438 10.047 14.242 1 66.5 98 GLY B N 1
ATOM 2225 C CA . GLY B 1 98 ? -9.758 10.367 12.992 1 66.5 98 GLY B CA 1
ATOM 2226 C C . GLY B 1 98 ? -9.508 11.852 12.812 1 66.5 98 GLY B C 1
ATOM 2227 O O . GLY B 1 98 ? -8.555 12.242 12.133 1 66.5 98 GLY B O 1
ATOM 2228 N N . LYS B 1 99 ? -10.422 12.688 13.227 1 66.38 99 LYS B N 1
ATOM 2229 C CA . LYS B 1 99 ? -10.336 14.133 13.039 1 66.38 99 LYS B CA 1
ATOM 2230 C C . LYS B 1 99 ? -9.211 14.734 13.875 1 66.38 99 LYS B C 1
ATOM 2232 O O . LYS B 1 99 ? -8.719 15.82 13.57 1 66.38 99 LYS B O 1
ATOM 2237 N N . HIS B 1 100 ? -8.977 14.234 14.844 1 59.78 100 HIS B N 1
ATOM 2238 C CA . HIS B 1 100 ? -7.996 14.852 15.734 1 59.78 100 HIS B CA 1
ATOM 2239 C C . HIS B 1 100 ? -6.645 15 15.039 1 59.78 100 HIS B C 1
ATOM 2241 O O . HIS B 1 100 ? -6.105 16.109 14.961 1 59.78 100 HIS B O 1
ATOM 2247 N N . PRO B 1 101 ? -5.887 14.086 15.148 1 49.56 101 PRO B N 1
ATOM 2248 C CA . PRO B 1 101 ? -4.531 14.258 14.625 1 49.56 101 PRO B CA 1
ATOM 2249 C C . PRO B 1 101 ? -4.508 14.531 13.125 1 49.56 101 PRO B C 1
ATOM 2251 O O . PRO B 1 101 ? -3.557 15.133 12.617 1 49.56 101 PRO B O 1
ATOM 2254 N N . VAL B 1 102 ? -5.523 14.062 12.484 1 49.31 102 VAL B N 1
ATOM 2255 C CA . VAL B 1 102 ? -5.551 13.719 11.062 1 49.31 102 VAL B CA 1
ATOM 2256 C C . VAL B 1 102 ? -5.656 14.984 10.227 1 49.31 102 VAL B C 1
ATOM 2258 O O . VAL B 1 102 ? -5.734 14.922 8.992 1 49.31 102 VAL B O 1
ATOM 2261 N N . ILE B 1 103 ? -6.211 16.031 10.93 1 44.22 103 ILE B N 1
ATOM 2262 C CA . ILE B 1 103 ? -6.316 17.188 10.039 1 44.22 103 ILE B CA 1
ATOM 2263 C C . ILE B 1 103 ? -5.109 17.234 9.109 1 44.22 103 ILE B C 1
ATOM 2265 O O . ILE B 1 103 ? -5.254 17.438 7.898 1 44.22 103 ILE B O 1
ATOM 2269 N N . ALA B 1 104 ? -4.039 17.422 9.844 1 41.19 104 ALA B N 1
ATOM 2270 C CA . ALA B 1 104 ? -2.865 17.906 9.125 1 41.19 104 ALA B CA 1
ATOM 2271 C C . ALA B 1 104 ? -2.365 16.875 8.117 1 41.19 104 ALA B C 1
ATOM 2273 O O . ALA B 1 104 ? -1.434 17.141 7.355 1 41.19 104 ALA B O 1
ATOM 2274 N N . MET B 1 105 ? -2.637 15.641 8.367 1 43.56 105 MET B N 1
ATOM 2275 C CA . MET B 1 105 ? -2.176 14.734 7.32 1 43.56 105 MET B CA 1
ATOM 2276 C C . MET B 1 105 ? -2.91 15 6.012 1 43.56 105 MET B C 1
ATOM 2278 O O . MET B 1 105 ? -2.578 14.414 4.98 1 43.56 105 MET B O 1
ATOM 2282 N N . SER B 1 106 ? -4.16 15.508 6.109 1 42.91 106 SER B N 1
ATOM 2283 C CA . SER B 1 106 ? -5.059 15.898 5.027 1 42.91 106 SER B CA 1
ATOM 2284 C C . SER B 1 106 ? -4.309 16.625 3.914 1 42.91 106 SER B C 1
ATOM 2286 O O . SER B 1 106 ? -4.707 16.562 2.75 1 42.91 106 SER B O 1
ATOM 2288 N N . ILE B 1 107 ? -3.93 17.938 4.332 1 36.84 107 ILE B N 1
ATOM 2289 C CA . ILE B 1 107 ? -3.736 18.984 3.336 1 36.84 107 ILE B CA 1
ATOM 2290 C C . ILE B 1 107 ? -2.771 18.5 2.256 1 36.84 107 ILE B C 1
ATOM 2292 O O . ILE B 1 107 ? -2.385 19.266 1.37 1 36.84 107 ILE B O 1
ATOM 2296 N N . LYS B 1 108 ? -1.757 17.812 2.682 1 41.25 108 LYS B N 1
ATOM 2297 C CA . LYS B 1 108 ? -0.813 18.047 1.591 1 41.25 108 LYS B CA 1
ATOM 2298 C C . LYS B 1 108 ? -1.379 17.562 0.26 1 41.25 108 LYS B C 1
ATOM 2300 O O . LYS B 1 108 ? -1.896 16.453 0.171 1 41.25 108 LYS B O 1
ATOM 2305 N N . GLU B 1 109 ? -1.783 18.5 -0.58 1 39.91 109 GLU B N 1
ATOM 2306 C CA . GLU B 1 109 ? -2.121 18.672 -1.988 1 39.91 109 GLU B CA 1
ATOM 2307 C C . GLU B 1 109 ? -1.785 17.422 -2.797 1 39.91 109 GLU B C 1
ATOM 2309 O O . GLU B 1 109 ? -2.41 17.156 -3.824 1 39.91 109 GLU B O 1
ATOM 2314 N N . SER B 1 110 ? -0.495 17.094 -2.807 1 44.53 110 SER B N 1
ATOM 2315 C CA . SER B 1 110 ? 0.176 16.422 -3.918 1 44.53 110 SER B CA 1
ATOM 2316 C C . SER B 1 110 ? -0.183 14.938 -3.969 1 44.53 110 SER B C 1
A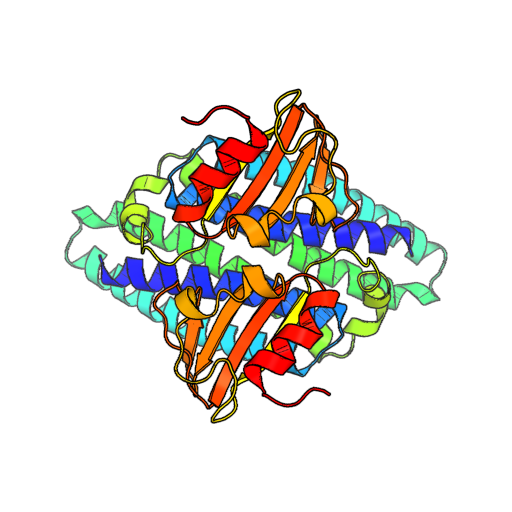TOM 2318 O O . SER B 1 110 ? 0.272 14.219 -4.859 1 44.53 110 SER B O 1
ATOM 2320 N N . GLU B 1 111 ? -1.094 14.359 -2.879 1 53.56 111 GLU B N 1
ATOM 2321 C CA . GLU B 1 111 ? -1.031 12.922 -2.611 1 53.56 111 GLU B CA 1
ATOM 2322 C C . GLU B 1 111 ? -2.15 12.18 -3.33 1 53.56 111 GLU B C 1
ATOM 2324 O O . GLU B 1 111 ? -3.168 12.773 -3.691 1 53.56 111 GLU B O 1
ATOM 2329 N N . THR B 1 112 ? -1.821 11.141 -3.83 1 60.56 112 THR B N 1
ATOM 2330 C CA . THR B 1 112 ? -2.773 10.195 -4.41 1 60.56 112 THR B CA 1
ATOM 2331 C C . THR B 1 112 ? -3.916 9.914 -3.439 1 60.56 112 THR B C 1
ATOM 2333 O O . THR B 1 112 ? -3.701 9.82 -2.23 1 60.56 112 THR B O 1
ATOM 2336 N N . ILE B 1 113 ? -5.113 10.266 -3.875 1 64.38 113 ILE B N 1
ATOM 2337 C CA . ILE B 1 113 ? -6.309 9.977 -3.094 1 64.38 113 ILE B CA 1
ATOM 2338 C C . ILE B 1 113 ? -7.012 8.742 -3.666 1 64.38 113 ILE B C 1
ATOM 2340 O O . ILE B 1 113 ? -6.77 8.359 -4.812 1 64.38 113 ILE B O 1
ATOM 2344 N N . ILE B 1 114 ? -7.793 8.086 -2.746 1 67.31 114 ILE B N 1
ATOM 2345 C CA . ILE B 1 114 ? -8.641 6.98 -3.182 1 67.31 114 ILE B CA 1
ATOM 2346 C C . ILE B 1 114 ? -10.078 7.465 -3.359 1 67.31 114 ILE B C 1
ATOM 2348 O O . ILE B 1 114 ? -10.594 8.203 -2.52 1 67.31 114 ILE B O 1
ATOM 2352 N N . SER B 1 115 ? -10.594 7.246 -4.422 1 73.69 115 SER B N 1
ATOM 2353 C CA . SER B 1 115 ? -11.977 7.613 -4.723 1 73.69 115 SER B CA 1
ATOM 2354 C C . SER B 1 115 ? -12.781 6.406 -5.195 1 73.69 115 SER B C 1
ATOM 2356 O O . SER B 1 115 ? -12.25 5.531 -5.887 1 73.69 115 SER B O 1
ATOM 2358 N N . LEU B 1 116 ? -14.031 6.441 -4.676 1 75.69 116 LEU B N 1
ATOM 2359 C CA . LEU B 1 116 ? -14.961 5.406 -5.121 1 75.69 116 LEU B CA 1
ATOM 2360 C C . LEU B 1 116 ? -15.961 5.965 -6.125 1 75.69 116 LEU B C 1
ATOM 2362 O O . LEU B 1 116 ? -16.422 7.098 -5.98 1 75.69 116 LEU B O 1
ATOM 2366 N N . ALA B 1 117 ? -16.266 5.211 -7.152 1 80.81 117 ALA B N 1
ATOM 2367 C CA . ALA B 1 117 ? -17.312 5.586 -8.109 1 80.81 117 ALA B CA 1
ATOM 2368 C C . ALA B 1 117 ? -18.109 4.371 -8.547 1 80.81 117 ALA B C 1
ATOM 2370 O O . ALA B 1 117 ? -17.547 3.334 -8.898 1 80.81 117 ALA B O 1
ATOM 2371 N N . LYS B 1 118 ? -19.422 4.516 -8.477 1 85.38 118 LYS B N 1
ATOM 2372 C CA . LYS B 1 118 ? -20.297 3.447 -8.953 1 85.38 118 LYS B CA 1
ATOM 2373 C C . LYS B 1 118 ? -20.547 3.572 -10.445 1 85.38 118 LYS B C 1
ATOM 2375 O O . LYS B 1 118 ? -20.969 4.629 -10.93 1 85.38 118 LYS B O 1
ATOM 2380 N N . VAL B 1 119 ? -20.281 2.5 -11.117 1 90.31 119 VAL B N 1
ATOM 2381 C CA . VAL B 1 119 ? -20.5 2.494 -12.555 1 90.31 119 VAL B CA 1
ATOM 2382 C C . VAL B 1 119 ? -22 2.406 -12.852 1 90.31 119 VAL B C 1
ATOM 2384 O O . VAL B 1 119 ? -22.672 1.479 -12.398 1 90.31 119 VAL B O 1
ATOM 2387 N N . THR B 1 120 ? -22.422 3.387 -13.523 1 89.38 120 THR B N 1
ATOM 2388 C CA . THR B 1 120 ? -23.844 3.391 -13.875 1 89.38 120 THR B CA 1
ATOM 2389 C C . THR B 1 120 ? -24.062 2.812 -15.273 1 89.38 120 THR B C 1
ATOM 2391 O O . THR B 1 120 ? -23.125 2.742 -16.062 1 89.38 120 THR B O 1
ATOM 2394 N N . GLU B 1 121 ? -25.297 2.357 -15.391 1 89.94 121 GLU B N 1
ATOM 2395 C CA . GLU B 1 121 ? -25.656 1.848 -16.703 1 89.94 121 GLU B CA 1
ATOM 2396 C C . GLU B 1 121 ? -25.453 2.91 -17.781 1 89.94 121 GLU B C 1
ATOM 2398 O O . GLU B 1 121 ? -25.781 4.078 -17.578 1 89.94 121 GLU B O 1
ATOM 2403 N N . ASN B 1 122 ? -24.812 2.578 -18.859 1 86.5 122 ASN B N 1
ATOM 2404 C CA . ASN B 1 122 ? -24.609 3.418 -20.031 1 86.5 122 ASN B CA 1
ATOM 2405 C C . ASN B 1 122 ? -23.594 4.523 -19.75 1 86.5 122 ASN B C 1
ATOM 2407 O O . ASN B 1 122 ? -23.5 5.496 -20.5 1 86.5 122 ASN B O 1
ATOM 2411 N N . SER B 1 123 ? -22.922 4.375 -18.656 1 87.88 123 SER B N 1
ATOM 2412 C CA . SER B 1 123 ? -21.828 5.309 -18.438 1 87.88 123 SER B CA 1
ATOM 2413 C C . SER B 1 123 ? -20.703 5.082 -19.438 1 87.88 123 SER B C 1
ATOM 2415 O O . SER B 1 123 ? -20.672 4.051 -20.125 1 87.88 123 SER B O 1
ATOM 2417 N N . PRO B 1 124 ? -19.781 6.031 -19.531 1 88.5 124 PRO B N 1
ATOM 2418 C CA . PRO B 1 124 ? -18.672 5.867 -20.469 1 88.5 124 PRO B CA 1
ATOM 2419 C C . PRO B 1 124 ? -17.844 4.617 -20.188 1 88.5 124 PRO B C 1
ATOM 2421 O O . PRO B 1 124 ? -17.156 4.113 -21.094 1 88.5 124 PRO B O 1
ATOM 2424 N N . LEU B 1 125 ? -17.953 4.141 -18.969 1 89.06 125 LEU B N 1
ATOM 2425 C CA . LEU B 1 125 ? -17.109 2.998 -18.594 1 89.06 125 LEU B CA 1
ATOM 2426 C C . LEU B 1 125 ? -17.891 1.692 -18.734 1 89.06 125 LEU B C 1
ATOM 2428 O O . LEU B 1 125 ? -17.281 0.618 -18.828 1 89.06 125 LEU B O 1
ATOM 2432 N N . ASP B 1 126 ? -19.156 1.771 -18.781 1 91.12 126 ASP B N 1
ATOM 2433 C CA . ASP B 1 126 ? -20 0.58 -18.781 1 91.12 126 ASP B CA 1
ATOM 2434 C C . ASP B 1 126 ? -19.719 -0.299 -20 1 91.12 126 ASP B C 1
ATOM 2436 O O . ASP B 1 126 ? -19.797 0.168 -21.141 1 91.12 126 ASP B O 1
ATOM 2440 N N . GLY B 1 127 ? -19.453 -1.503 -19.672 1 92 127 GLY B N 1
ATOM 2441 C CA . GLY B 1 127 ? -19.281 -2.475 -20.75 1 92 127 GLY B CA 1
ATOM 2442 C C . GLY B 1 127 ? -17.891 -2.445 -21.359 1 92 127 GLY B C 1
ATOM 2443 O O . GLY B 1 127 ? -17.594 -3.23 -22.266 1 92 127 GLY B O 1
ATOM 2444 N N . LYS B 1 128 ? -17 -1.642 -20.906 1 91.44 128 LYS B N 1
ATOM 2445 C CA . LYS B 1 128 ? -15.664 -1.514 -21.453 1 91.44 128 LYS B CA 1
ATOM 2446 C C . LYS B 1 128 ? -14.625 -2.146 -20.531 1 91.44 128 LYS B C 1
ATOM 2448 O O . LYS B 1 128 ? -14.898 -2.414 -19.375 1 91.44 128 LYS B O 1
ATOM 2453 N N . SER B 1 129 ? -13.523 -2.4 -21.172 1 90.31 129 SER B N 1
ATOM 2454 C CA . SER B 1 129 ? -12.391 -2.881 -20.375 1 90.31 129 SER B CA 1
ATOM 2455 C C . SER B 1 129 ? -11.484 -1.73 -19.953 1 90.31 129 SER B C 1
ATOM 2457 O O . SER B 1 129 ? -11.57 -0.631 -20.516 1 90.31 129 SER B O 1
ATOM 2459 N N . PHE B 1 130 ? -10.578 -2.08 -18.984 1 83.62 130 PHE B N 1
ATOM 2460 C CA . PHE B 1 130 ? -9.672 -1.04 -18.516 1 83.62 130 PHE B CA 1
ATOM 2461 C C . PHE B 1 130 ? -8.664 -0.673 -19.594 1 83.62 130 PHE B C 1
ATOM 2463 O O . PHE B 1 130 ? -8.219 0.472 -19.672 1 83.62 130 PHE B O 1
ATOM 2470 N N . GLY B 1 131 ? -8.328 -1.724 -20.391 1 78.5 131 GLY B N 1
ATOM 2471 C CA . GLY B 1 131 ? -7.453 -1.441 -21.516 1 78.5 131 GLY B CA 1
ATOM 2472 C C . GLY B 1 131 ? -8.086 -0.516 -22.547 1 78.5 131 GLY B C 1
ATOM 2473 O O . GLY B 1 131 ? -7.387 0.278 -23.188 1 78.5 131 GLY B O 1
ATOM 2474 N N . GLU B 1 132 ? -9.328 -0.568 -22.688 1 81.19 132 GLU B N 1
ATOM 2475 C CA . GLU B 1 132 ? -10.062 0.247 -23.656 1 81.19 132 GLU B CA 1
ATOM 2476 C C . GLU B 1 132 ? -10.242 1.675 -23.141 1 81.19 132 GLU B C 1
ATOM 2478 O O . GLU B 1 132 ? -10.109 2.633 -23.906 1 81.19 132 GLU B O 1
ATOM 2483 N N . VAL B 1 133 ? -10.523 1.806 -21.906 1 78.12 133 VAL B N 1
ATOM 2484 C CA . VAL B 1 133 ? -10.906 3.115 -21.391 1 78.12 133 VAL B CA 1
ATOM 2485 C C . VAL B 1 133 ? -9.656 3.908 -21.016 1 78.12 133 VAL B C 1
ATOM 2487 O O . VAL B 1 133 ? -9.664 5.141 -21.047 1 78.12 133 VAL B O 1
ATOM 2490 N N . ARG B 1 134 ? -8.586 3.291 -20.688 1 74.94 134 ARG B N 1
ATOM 2491 C CA . ARG B 1 134 ? -7.324 3.928 -20.312 1 74.94 134 ARG B CA 1
ATOM 2492 C C . ARG B 1 134 ? -7.543 5.039 -19.297 1 74.94 134 ARG B C 1
ATOM 2494 O O . ARG B 1 134 ? -7.137 6.18 -19.516 1 74.94 134 ARG B O 1
ATOM 2501 N N . LEU B 1 135 ? -8.109 4.711 -18.172 1 74.38 135 LEU B N 1
ATOM 2502 C CA . LEU B 1 135 ? -8.508 5.656 -17.141 1 74.38 135 LEU B CA 1
ATOM 2503 C C . LEU B 1 135 ? -7.312 6.461 -16.641 1 74.38 135 LEU B C 1
ATOM 2505 O O . LEU B 1 135 ? -7.414 7.672 -16.438 1 74.38 135 LEU B O 1
ATOM 2509 N N . CYS B 1 136 ? -6.23 5.773 -16.5 1 70.19 136 CYS B N 1
ATOM 2510 C CA . CYS B 1 136 ? -5.039 6.453 -16.016 1 70.19 136 CYS B CA 1
ATOM 2511 C C . CYS B 1 136 ? -4.574 7.523 -17 1 70.19 136 CYS B C 1
ATOM 2513 O O . CYS B 1 136 ? -4.18 8.617 -16.578 1 70.19 136 CYS B O 1
ATOM 2515 N N . THR B 1 137 ? -4.676 7.148 -18.203 1 67.19 137 THR B N 1
ATOM 2516 C CA . THR B 1 137 ? -4.246 8.078 -19.25 1 67.19 137 THR B CA 1
ATOM 2517 C C . THR B 1 137 ? -5.176 9.289 -19.312 1 67.19 137 THR B C 1
ATOM 2519 O O . THR B 1 137 ? -4.73 10.406 -19.547 1 67.19 137 THR B O 1
ATOM 2522 N N . HIS B 1 138 ? -6.402 9.047 -18.984 1 67 138 HIS B N 1
ATOM 2523 C CA . HIS B 1 138 ? -7.379 10.109 -19.188 1 67 138 HIS B CA 1
ATOM 2524 C C . HIS B 1 138 ? -7.453 11.023 -17.969 1 67 138 HIS B C 1
ATOM 2526 O O . HIS B 1 138 ? -7.609 12.242 -18.109 1 67 138 HIS B O 1
ATOM 2532 N N . CYS B 1 139 ? -7.352 10.398 -16.844 1 69.38 139 CYS B N 1
ATOM 2533 C CA . CYS B 1 139 ? -7.609 11.266 -15.695 1 69.38 139 CYS B CA 1
ATOM 2534 C C . CYS B 1 139 ? -6.59 11.016 -14.594 1 69.38 139 CYS B C 1
ATOM 2536 O O . CYS B 1 139 ? -6.723 11.547 -13.492 1 69.38 139 CYS B O 1
ATOM 2538 N N . GLY B 1 140 ? -5.629 10.172 -14.875 1 71.31 140 GLY B N 1
ATOM 2539 C CA . GLY B 1 140 ? -4.562 9.945 -13.914 1 71.31 140 GLY B CA 1
ATOM 2540 C C . GLY B 1 140 ? -4.945 8.977 -12.812 1 71.31 140 GLY B C 1
ATOM 2541 O O . GLY B 1 140 ? -4.152 8.719 -11.906 1 71.31 140 GLY B O 1
ATOM 2542 N N . MET B 1 141 ? -6.199 8.562 -12.891 1 74.5 141 MET B N 1
ATOM 2543 C CA . MET B 1 141 ? -6.691 7.652 -11.867 1 74.5 141 MET B CA 1
ATOM 2544 C C . MET B 1 141 ? -6.383 6.203 -12.227 1 74.5 141 MET B C 1
ATOM 2546 O O . MET B 1 141 ? -6.496 5.812 -13.391 1 74.5 141 MET B O 1
ATOM 2550 N N . PHE B 1 142 ? -5.93 5.477 -11.195 1 76.19 142 PHE B N 1
ATOM 2551 C CA . PHE B 1 142 ? -5.625 4.059 -11.352 1 76.19 142 PHE B CA 1
ATOM 2552 C C . PHE B 1 142 ? -6.539 3.211 -10.477 1 76.19 142 PHE B C 1
ATOM 2554 O O . PHE B 1 142 ? -6.57 3.387 -9.258 1 76.19 142 PHE B O 1
ATOM 2561 N N . VAL B 1 143 ? -7.273 2.299 -11.125 1 78.06 143 VAL B N 1
ATOM 2562 C CA . VAL B 1 143 ? -8.203 1.472 -10.359 1 78.06 143 VAL B CA 1
ATOM 2563 C C . VAL B 1 143 ? -7.438 0.365 -9.641 1 78.06 143 VAL B C 1
ATOM 2565 O O . VAL B 1 143 ? -6.719 -0.414 -10.273 1 78.06 143 VAL B O 1
ATOM 2568 N N . ILE B 1 144 ? -7.609 0.348 -8.398 1 74.12 144 ILE B N 1
ATOM 2569 C CA . ILE B 1 144 ? -6.855 -0.625 -7.613 1 74.12 144 ILE B CA 1
ATOM 2570 C C . ILE B 1 144 ? -7.738 -1.833 -7.305 1 74.12 144 ILE B C 1
ATOM 2572 O O . ILE B 1 144 ? -7.234 -2.924 -7.023 1 74.12 144 ILE B O 1
ATOM 2576 N N . ALA B 1 145 ? -9.133 -1.667 -7.309 1 77.31 145 ALA B N 1
ATOM 2577 C CA . ALA B 1 145 ? -10.055 -2.777 -7.066 1 77.31 145 ALA B CA 1
ATOM 2578 C C . ALA B 1 145 ? -11.453 -2.461 -7.59 1 77.31 145 ALA B C 1
ATOM 2580 O O . ALA B 1 145 ? -11.805 -1.292 -7.77 1 77.31 145 ALA B O 1
ATOM 2581 N N . ILE B 1 146 ? -12.086 -3.518 -7.875 1 81.06 146 ILE B N 1
ATOM 2582 C CA . ILE B 1 146 ? -13.508 -3.445 -8.203 1 81.06 146 ILE B CA 1
ATOM 2583 C C . ILE B 1 146 ? -14.32 -4.227 -7.168 1 81.06 146 ILE B C 1
ATOM 2585 O O . ILE B 1 146 ? -13.977 -5.363 -6.832 1 81.06 146 ILE B O 1
ATOM 2589 N N . LYS B 1 147 ? -15.234 -3.531 -6.602 1 78.19 147 LYS B N 1
ATOM 2590 C CA . LYS B 1 147 ? -16.219 -4.258 -5.812 1 78.19 147 LYS B CA 1
ATOM 2591 C C . LYS B 1 147 ? -17.453 -4.602 -6.652 1 78.19 147 LYS B C 1
ATOM 2593 O O . LYS B 1 147 ? -18.172 -3.709 -7.105 1 78.19 147 LYS B O 1
ATOM 2598 N N . ARG B 1 148 ? -17.578 -5.812 -6.988 1 83.5 148 ARG B N 1
ATOM 2599 C CA . ARG B 1 148 ? -18.719 -6.309 -7.77 1 83.5 148 ARG B CA 1
ATOM 2600 C C . ARG B 1 148 ? -19.578 -7.258 -6.938 1 83.5 148 ARG B C 1
ATOM 2602 O O . ARG B 1 148 ? -19.156 -8.375 -6.633 1 83.5 148 ARG B O 1
ATOM 2609 N N . ASP B 1 149 ? -20.75 -6.75 -6.59 1 79.62 149 ASP B N 1
ATOM 2610 C CA . ASP B 1 149 ? -21.609 -7.465 -5.652 1 79.62 149 ASP B CA 1
ATOM 2611 C C . ASP B 1 149 ? -20.922 -7.645 -4.301 1 79.62 149 ASP B C 1
ATOM 2613 O O . ASP B 1 149 ? -20.641 -6.664 -3.611 1 79.62 149 ASP B O 1
ATOM 2617 N N . ARG B 1 150 ? -20.562 -8.758 -3.85 1 66.06 150 ARG B N 1
ATOM 2618 C CA . ARG B 1 150 ? -19.938 -8.984 -2.549 1 66.06 150 ARG B CA 1
ATOM 2619 C C . ARG B 1 150 ? -18.516 -9.508 -2.703 1 66.06 150 ARG B C 1
ATOM 2621 O O . ARG B 1 150 ? -17.938 -10.062 -1.759 1 66.06 150 ARG B O 1
ATOM 2628 N N . GLU B 1 151 ? -18.031 -9.211 -3.91 1 73.38 151 GLU B N 1
ATOM 2629 C CA . GLU B 1 151 ? -16.688 -9.711 -4.172 1 73.38 151 GLU B CA 1
ATOM 2630 C C . GLU B 1 151 ? -15.766 -8.594 -4.652 1 73.38 151 GLU B C 1
ATOM 2632 O O . GLU B 1 151 ? -16.234 -7.598 -5.211 1 73.38 151 GLU B O 1
ATOM 2637 N N . TYR B 1 152 ? -14.609 -8.773 -4.32 1 72.75 152 TYR B N 1
ATOM 2638 C CA . TYR B 1 152 ? -13.617 -7.812 -4.77 1 72.75 152 TYR B CA 1
ATOM 2639 C C . TYR B 1 152 ? -12.727 -8.414 -5.855 1 72.75 152 TYR B C 1
ATOM 2641 O O . TYR B 1 152 ? -12.344 -9.578 -5.777 1 72.75 152 TYR B O 1
ATOM 2649 N N . ILE B 1 153 ? -12.516 -7.699 -6.895 1 78.06 153 ILE B N 1
ATOM 2650 C CA . ILE B 1 153 ? -11.484 -7.957 -7.891 1 78.06 153 ILE B CA 1
ATOM 2651 C C . ILE B 1 153 ? -10.305 -7.016 -7.664 1 78.06 153 ILE B C 1
ATOM 2653 O O . ILE B 1 153 ? -10.391 -5.816 -7.941 1 78.06 153 ILE B O 1
ATOM 2657 N N . PHE B 1 154 ? -9.258 -7.574 -7.137 1 71.69 154 PHE B N 1
ATOM 2658 C CA . PHE B 1 154 ? -8.094 -6.75 -6.824 1 71.69 154 PHE B CA 1
ATOM 2659 C C . PHE B 1 154 ? -7.164 -6.648 -8.031 1 71.69 154 PHE B C 1
ATOM 2661 O O . PHE B 1 154 ? -6.953 -7.637 -8.742 1 71.69 154 PHE B O 1
ATOM 2668 N N . GLY B 1 155 ? -6.566 -5.465 -8.234 1 69.19 155 GLY B N 1
ATOM 2669 C CA . GLY B 1 155 ? -5.602 -5.254 -9.297 1 69.19 155 GLY B CA 1
ATOM 2670 C C . GLY B 1 155 ? -6.145 -5.605 -10.672 1 69.19 155 GLY B C 1
ATOM 2671 O O . GLY B 1 155 ? -5.523 -6.363 -11.414 1 69.19 155 GLY B O 1
ATOM 2672 N N . PRO B 1 156 ? -7.336 -5.105 -10.992 1 76.19 156 PRO B N 1
ATOM 2673 C CA . PRO B 1 156 ? -7.879 -5.434 -12.312 1 76.19 156 PRO B CA 1
ATOM 2674 C C . PRO B 1 156 ? -6.918 -5.086 -13.445 1 76.19 156 PRO B C 1
ATOM 2676 O O . PRO B 1 156 ? -6.332 -4 -13.453 1 76.19 156 PRO B O 1
ATOM 2679 N N . GLY B 1 157 ? -6.715 -6.02 -14.32 1 71.38 157 GLY B N 1
ATOM 2680 C CA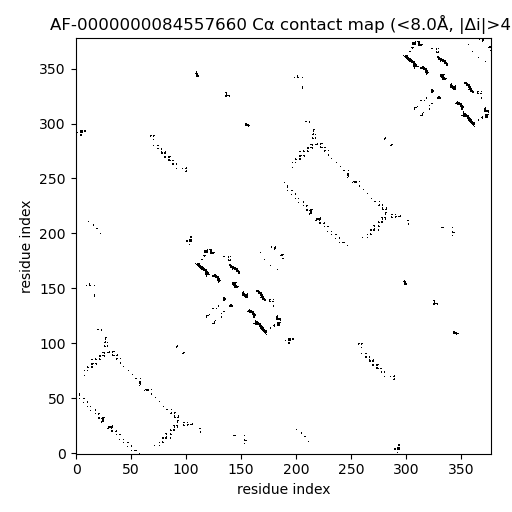 . GLY B 1 157 ? -5.84 -5.828 -15.461 1 71.38 157 GLY B CA 1
ATOM 2681 C C . GLY B 1 157 ? -6.52 -5.129 -16.625 1 71.38 157 GLY B C 1
ATOM 2682 O O . GLY B 1 157 ? -7.68 -4.723 -16.516 1 71.38 157 GLY B O 1
ATOM 2683 N N . LYS B 1 158 ? -5.75 -5.023 -17.703 1 75.56 158 LYS B N 1
ATOM 2684 C CA . LYS B 1 158 ? -6.223 -4.312 -18.891 1 75.56 158 LYS B CA 1
ATOM 2685 C C . LYS B 1 158 ? -7.445 -5.004 -19.5 1 75.56 158 LYS B C 1
ATOM 2687 O O . LYS B 1 158 ? -8.305 -4.348 -20.094 1 75.56 158 LYS B O 1
ATOM 2692 N N . ASN B 1 159 ? -7.633 -6.254 -19.25 1 81.88 159 ASN B N 1
ATOM 2693 C CA . ASN B 1 159 ? -8.695 -7.008 -19.906 1 81.88 159 ASN B CA 1
ATOM 2694 C C . ASN B 1 159 ? -9.93 -7.137 -19.016 1 81.88 159 ASN B C 1
ATOM 2696 O O . ASN B 1 159 ? -10.961 -7.652 -19.438 1 81.88 159 ASN B O 1
ATOM 2700 N N . THR B 1 160 ? -9.766 -6.719 -17.859 1 85.5 160 THR B N 1
ATOM 2701 C CA . THR B 1 160 ? -10.922 -6.785 -16.969 1 85.5 160 THR B CA 1
ATOM 2702 C C . THR B 1 160 ? -12.047 -5.887 -17.469 1 85.5 160 THR B C 1
ATOM 2704 O O . THR B 1 160 ? -11.828 -4.703 -17.734 1 85.5 160 THR B O 1
ATOM 2707 N N . LYS B 1 161 ? -13.234 -6.418 -17.594 1 91 161 LYS B N 1
ATOM 2708 C CA . LYS B 1 161 ? -14.398 -5.668 -18.047 1 91 161 LYS B CA 1
ATOM 2709 C C . LYS B 1 161 ? -15.07 -4.934 -16.891 1 91 161 LYS B C 1
ATOM 2711 O O . LYS B 1 161 ? -15.172 -5.473 -15.789 1 91 161 LYS B O 1
ATOM 2716 N N . ILE B 1 162 ? -15.5 -3.811 -17.219 1 91.88 162 ILE B N 1
ATOM 2717 C CA . ILE B 1 162 ? -16.234 -2.996 -16.266 1 91.88 162 ILE B CA 1
ATOM 2718 C C . ILE B 1 162 ? -17.734 -3.17 -16.5 1 91.88 162 ILE B C 1
ATOM 2720 O O . ILE B 1 162 ? -18.203 -3.137 -17.641 1 91.88 162 ILE B O 1
ATOM 2724 N N . GLU B 1 163 ? -18.453 -3.359 -15.43 1 92.56 163 GLU B N 1
ATOM 2725 C CA . GLU B 1 163 ? -19.891 -3.588 -15.547 1 92.56 163 GLU B CA 1
ATOM 2726 C C . GLU B 1 163 ? -20.688 -2.582 -14.711 1 92.56 163 GLU B C 1
ATOM 2728 O O . GLU B 1 163 ? -20.203 -2.125 -13.672 1 92.56 163 GLU B O 1
ATOM 2733 N N . ALA B 1 164 ? -21.891 -2.326 -15.219 1 92.12 164 ALA B N 1
ATOM 2734 C CA . ALA B 1 164 ? -22.797 -1.513 -14.398 1 92.12 164 ALA B CA 1
ATOM 2735 C C . ALA B 1 164 ? -23 -2.146 -13.023 1 92.12 164 ALA B C 1
ATOM 2737 O O . ALA B 1 164 ? -23.172 -3.363 -12.914 1 92.12 164 ALA B O 1
ATOM 2738 N N . GLY B 1 165 ? -22.969 -1.296 -12.039 1 87.19 165 GLY B N 1
ATOM 2739 C CA . GLY B 1 165 ? -23.125 -1.787 -10.68 1 87.19 165 GLY B CA 1
ATOM 2740 C C . GLY B 1 165 ? -21.797 -1.972 -9.961 1 87.19 165 GLY B C 1
ATOM 2741 O O . GLY B 1 165 ? -21.766 -2.062 -8.727 1 87.19 165 GLY B O 1
ATOM 2742 N N . ASP B 1 166 ? -20.766 -2.035 -10.805 1 87.62 166 ASP B N 1
ATOM 2743 C CA . ASP B 1 166 ? -19.438 -2.105 -10.195 1 87.62 166 ASP B CA 1
ATOM 2744 C C . ASP B 1 166 ? -19.141 -0.852 -9.375 1 87.62 166 ASP B C 1
ATOM 2746 O O . ASP B 1 166 ? -19.469 0.26 -9.797 1 87.62 166 ASP B O 1
ATOM 2750 N N . ILE B 1 167 ? -18.578 -1.021 -8.25 1 84.69 167 ILE B N 1
ATOM 2751 C CA . ILE B 1 167 ? -17.953 0.097 -7.551 1 84.69 167 ILE B CA 1
ATOM 2752 C C . ILE B 1 167 ? -16.453 0.094 -7.816 1 84.69 167 ILE B C 1
ATOM 2754 O O . ILE B 1 167 ? -15.742 -0.814 -7.383 1 84.69 167 ILE B O 1
ATOM 2758 N N . LEU B 1 168 ? -16.016 1.097 -8.477 1 83.12 168 LEU B N 1
ATOM 2759 C CA . LEU B 1 168 ? -14.594 1.237 -8.758 1 83.12 168 LEU B CA 1
ATOM 2760 C C . LEU B 1 168 ? -13.891 1.981 -7.633 1 83.12 168 LEU B C 1
ATOM 2762 O O . LEU B 1 168 ? -14.359 3.029 -7.188 1 83.12 168 LEU B O 1
ATOM 2766 N N . ILE B 1 169 ? -12.828 1.392 -7.129 1 79.5 169 ILE B N 1
ATOM 2767 C CA . ILE B 1 169 ? -11.953 2.027 -6.148 1 79.5 169 ILE B CA 1
ATOM 2768 C C . ILE B 1 169 ? -10.633 2.422 -6.809 1 79.5 169 ILE B C 1
ATOM 2770 O O . ILE B 1 169 ? -9.844 1.56 -7.195 1 79.5 169 ILE B O 1
ATOM 2774 N N . ALA B 1 170 ? -10.438 3.688 -6.902 1 78.56 170 ALA B N 1
ATOM 2775 C CA . ALA B 1 170 ? -9.305 4.188 -7.676 1 78.56 170 ALA B CA 1
ATOM 2776 C C . ALA B 1 170 ? -8.438 5.117 -6.832 1 78.56 170 ALA B C 1
ATOM 2778 O O . ALA B 1 170 ? -8.922 5.738 -5.883 1 78.56 170 ALA B O 1
ATOM 2779 N N . LYS B 1 171 ? -7.145 5.094 -7.246 1 77.31 171 LYS B N 1
ATOM 2780 C CA . LYS B 1 171 ? -6.148 5.949 -6.609 1 77.31 171 LYS B CA 1
ATOM 2781 C C . LYS B 1 171 ? -5.551 6.934 -7.613 1 77.31 171 LYS B C 1
ATOM 2783 O O . LYS B 1 171 ? -5.285 6.574 -8.758 1 77.31 171 LYS B O 1
ATOM 2788 N N . GLY B 1 172 ? -5.367 8.18 -7.23 1 70.75 172 GLY B N 1
ATOM 2789 C CA . GLY B 1 172 ? -4.793 9.195 -8.094 1 70.75 172 GLY B CA 1
ATOM 2790 C C . GLY B 1 172 ? -4.883 10.594 -7.516 1 70.75 172 GLY B C 1
ATOM 2791 O O . GLY B 1 172 ? -5.215 10.766 -6.34 1 70.75 172 GLY B O 1
ATOM 2792 N N . PRO B 1 173 ? -4.438 11.492 -8.438 1 69.38 173 PRO B N 1
ATOM 2793 C CA . PRO B 1 173 ? -4.496 12.875 -7.969 1 69.38 173 PRO B CA 1
ATOM 2794 C C . PRO B 1 173 ? -5.926 13.375 -7.766 1 69.38 173 PRO B C 1
ATOM 2796 O O . PRO B 1 173 ? -6.852 12.898 -8.43 1 69.38 173 PRO B O 1
ATOM 2799 N N . GLU B 1 174 ? -6.016 14.281 -6.879 1 69.62 174 GLU B N 1
ATOM 2800 C CA . GLU B 1 174 ? -7.32 14.852 -6.551 1 69.62 174 GLU B CA 1
ATOM 2801 C C . GLU B 1 174 ? -7.996 15.43 -7.789 1 69.62 174 GLU B C 1
ATOM 2803 O O . GLU B 1 174 ? -9.219 15.328 -7.941 1 69.62 174 GLU B O 1
ATOM 2808 N N . ASP B 1 175 ? -7.266 15.984 -8.617 1 73.31 175 ASP B N 1
ATOM 2809 C CA . ASP B 1 175 ? -7.859 16.688 -9.758 1 73.31 175 ASP B CA 1
ATOM 2810 C C . ASP B 1 175 ? -8.359 15.703 -10.805 1 73.31 175 ASP B C 1
ATOM 2812 O O . ASP B 1 175 ? -9.078 16.078 -11.734 1 73.31 175 ASP B O 1
ATOM 2816 N N . GLY B 1 176 ? -8.055 14.516 -10.648 1 75.38 176 GLY B N 1
ATOM 2817 C CA . GLY B 1 176 ? -8.555 13.508 -11.562 1 75.38 176 GLY B CA 1
ATOM 2818 C C . GLY B 1 176 ? -9.867 12.898 -11.117 1 75.38 176 GLY B C 1
ATOM 2819 O O . GLY B 1 176 ? -10.531 12.195 -11.891 1 75.38 176 GLY B O 1
ATOM 2820 N N . VAL B 1 177 ? -10.281 13.227 -9.93 1 75.94 177 VAL B N 1
ATOM 2821 C CA . VAL B 1 177 ? -11.422 12.555 -9.32 1 75.94 177 VAL B CA 1
ATOM 2822 C C . VAL B 1 177 ? -12.703 12.898 -10.078 1 75.94 177 VAL B C 1
ATOM 2824 O O . VAL B 1 177 ? -13.531 12.023 -10.336 1 75.94 177 VAL B O 1
ATOM 2827 N N . THR B 1 178 ? -12.797 14.148 -10.352 1 79.12 178 THR B N 1
ATOM 2828 C CA . THR B 1 178 ? -14.008 14.586 -11.039 1 79.12 178 THR B CA 1
ATOM 2829 C C . THR B 1 178 ? -14.18 13.844 -12.359 1 79.12 178 THR B C 1
ATOM 2831 O O . THR B 1 178 ? -15.25 13.305 -12.641 1 79.12 178 THR B O 1
ATOM 2834 N N . ALA B 1 179 ? -13.219 13.828 -13.094 1 78.25 179 ALA B N 1
ATOM 2835 C CA . ALA B 1 179 ? -13.258 13.125 -14.375 1 78.25 179 ALA B CA 1
ATOM 2836 C C . ALA B 1 179 ? -13.523 11.633 -14.172 1 78.25 179 ALA B C 1
ATOM 2838 O O . ALA B 1 179 ? -14.281 11.016 -14.922 1 78.25 179 ALA B O 1
ATOM 2839 N N . PHE B 1 180 ? -12.992 11.102 -13.18 1 80.19 180 PHE B N 1
ATOM 2840 C CA . PHE B 1 180 ? -13.156 9.695 -12.836 1 80.19 180 PHE B CA 1
ATOM 2841 C C . PHE B 1 180 ? -14.617 9.383 -12.508 1 80.19 180 PHE B C 1
ATOM 2843 O O . PHE B 1 180 ? -15.188 8.43 -13.031 1 80.19 180 PHE B O 1
ATOM 2850 N N . LYS B 1 181 ? -15.07 10.242 -11.742 1 80.69 181 LYS B N 1
ATOM 2851 C CA . LYS B 1 181 ? -16.453 10.039 -11.352 1 80.69 181 LYS B CA 1
ATOM 2852 C C . LYS B 1 181 ? -17.391 10.227 -12.539 1 80.69 181 LYS B C 1
ATOM 2854 O O . LYS B 1 181 ? -18.375 9.492 -12.688 1 80.69 181 LYS B O 1
ATOM 2859 N N . TYR B 1 182 ? -17.125 11.188 -13.289 1 78.94 182 TYR B N 1
ATOM 2860 C CA . TYR B 1 182 ? -17.922 11.398 -14.484 1 78.94 182 TYR B CA 1
ATOM 2861 C C . TYR B 1 182 ? -17.891 10.18 -15.398 1 78.94 182 TYR B C 1
ATOM 2863 O O . TYR B 1 182 ? -18.922 9.734 -15.898 1 78.94 182 TYR B O 1
ATOM 2871 N N . MET B 1 183 ? -16.828 9.641 -15.578 1 83.19 183 MET B N 1
ATOM 2872 C CA . MET B 1 183 ? -16.672 8.5 -16.469 1 83.19 183 MET B CA 1
ATOM 2873 C C . MET B 1 183 ? -17.438 7.289 -15.953 1 83.19 183 MET B C 1
ATOM 2875 O O . MET B 1 183 ? -18 6.52 -16.734 1 83.19 183 MET B O 1
ATOM 2879 N N . ALA B 1 184 ? -17.453 7.172 -14.688 1 79.31 184 ALA B N 1
ATOM 2880 C CA . ALA B 1 184 ? -18.078 5.988 -14.086 1 79.31 184 ALA B CA 1
ATOM 2881 C C . ALA B 1 184 ? -19.578 6.172 -13.93 1 79.31 184 ALA B C 1
ATOM 2883 O O . ALA B 1 184 ? -20.344 5.23 -14.133 1 79.31 184 ALA B O 1
ATOM 2884 N N . GLU B 1 185 ? -19.891 7.363 -13.633 1 80.56 185 GLU B N 1
ATOM 2885 C CA . GLU B 1 185 ? -21.281 7.59 -13.242 1 80.56 185 GLU B CA 1
ATOM 2886 C C . GLU B 1 185 ? -22.062 8.266 -14.359 1 80.56 185 GLU B C 1
ATOM 2888 O O . GLU B 1 185 ? -23.297 8.242 -14.367 1 80.56 185 GLU B O 1
ATOM 2893 N N . GLY B 1 186 ? -21.406 8.781 -15.305 1 71.38 186 GLY B N 1
ATOM 2894 C CA . GLY B 1 186 ? -22.047 9.453 -16.422 1 71.38 186 GLY B CA 1
ATOM 2895 C C . GLY B 1 186 ? -22.578 10.836 -16.047 1 71.38 186 GLY B C 1
ATOM 2896 O O . GLY B 1 186 ? -23.109 11.547 -16.906 1 71.38 186 GLY B O 1
ATOM 2897 N N . THR B 1 187 ? -22.688 11.164 -14.773 1 59.09 187 THR B N 1
ATOM 2898 C CA . THR B 1 187 ? -23.281 12.453 -14.438 1 59.09 187 THR B CA 1
ATOM 2899 C C . THR B 1 187 ? -22.266 13.367 -13.781 1 59.09 187 THR B C 1
ATOM 2901 O O . THR B 1 187 ? -21.375 12.898 -13.07 1 59.09 187 THR B O 1
ATOM 2904 N N . ASP B 1 188 ? -21.766 14.5 -14.297 1 50.78 188 ASP B N 1
ATOM 2905 C CA . ASP B 1 188 ? -20.938 15.539 -13.695 1 50.78 188 ASP B CA 1
ATOM 2906 C C . ASP B 1 188 ? -21.5 15.977 -12.344 1 50.78 188 ASP B C 1
ATOM 2908 O O . ASP B 1 188 ? -22.688 16.266 -12.219 1 50.78 188 ASP B O 1
ATOM 2912 N N . LYS B 1 189 ? -21.016 15.664 -11.188 1 41.44 189 LYS B N 1
ATOM 2913 C CA . LYS B 1 189 ? -21.594 16.438 -10.086 1 41.44 189 LYS B CA 1
ATOM 2914 C C . LYS B 1 189 ? -21.156 17.891 -10.148 1 41.44 189 LYS B C 1
ATOM 2916 O O . LYS B 1 189 ? -20.047 18.188 -10.602 1 41.44 189 LYS B O 1
#

InterPro domains:
  IPR006037 Regulator of K+ conductance, C-terminal [PF02080] (117-180)
  IPR006037 Regulator of K+ conductance, C-terminal [PS51202] (102-186)
  IPR026022 PhoU domain [PF01895] (8-92)
  IPR036721 Regulator of K+ conductance, C-terminal domain superfamily [G3DSA:3.30.70.1450] (109-189)
  IPR036721 Regulator of K+ conductance, C-terminal domain superfamily [SSF116726] (104-181)
  IPR038078 PhoU-like domain superfamily [G3DSA:1.20.58.220] (1-108)
  IPR050144 AAE Transporter [PTHR30445] (111-186)

Radius of gyration: 20.54 Å; Cα contacts (8 Å, |Δi|>4): 702; chains: 2; bounding box: 47×57×55 Å

Organism: NCBI:txid1577791

Sequence (378 aa):
MNKIEEMLLELKDTSEFMVDLAYSSLIYDNEEIAEEVIFLAERMNNLSLEVQEKAIEIGMNKPEEVARIVVMIRLQASIMSIADAARSIADVVLRGLGKHPVIAMSIKESETIISLAKVTENSPLDGKSFGEVRLCTHCGMFVIAIKRDREYIFGPGKNTKIEAGDILIAKGPEDGVTAFKYMAEGTDKMNKIEEMLLELKDTSEFMVDLAYSSLIYDNEEIAEEVIFLAERMNNLSLEVQEKAIEIGMNKPEEVARIVVMIRLQASIMSIADAARSIADVVLRGLGKHPVIAMSIKESETIISLAKVTENSPLDGKSFGEVRLCTHCGMFVIAIKRDREYIFGPGKNTKIEAGDILIAKGPEDGVTAFKYMAEGTDK

Nearest PDB structures (foldseek):
  2bkp-assembly1_A  TM=6.938E-01  e=4.454E-17  Pyrococcus horikoshii OT3
  2aef-assembly1_A  TM=8.994E-01  e=7.780E-06  Methanothermobacter thermautotrophicus
  6u5n-assembly1_E  TM=8.720E-01  e=6.505E-06  Methanothermobacter thermautotrophicus
  6u6h-assembly1_A  TM=5.976E-01  e=3.803E-06  Methanothermobacter thermautotrophicus
  6oly-assembly1_C  TM=6.368E-01  e=1.113E-05  Methanothermobacter thermautotrophicus

Solvent-accessible surface area (backbone atoms only — not comparable to full-atom values): 18347 Å² total; per-residue (Å²): 110,66,65,52,30,51,51,50,42,50,48,46,49,48,26,54,50,29,42,55,36,13,52,43,12,29,51,63,50,32,50,69,48,14,49,50,30,49,52,50,48,55,52,45,54,55,55,51,52,51,44,54,53,52,45,52,55,43,38,74,74,36,63,89,46,36,69,46,43,53,52,46,51,54,46,47,52,28,40,48,39,30,31,52,20,22,38,53,42,14,47,40,25,67,70,67,53,16,63,64,50,24,53,65,47,32,72,63,76,44,39,67,37,73,48,77,32,54,22,26,79,84,10,80,39,39,74,32,28,45,56,74,62,35,50,27,47,72,32,46,31,40,60,50,30,33,38,50,85,94,41,74,43,66,43,57,23,50,78,40,70,35,46,57,66,25,32,38,35,24,37,18,44,63,86,17,46,62,57,48,36,24,36,22,43,55,51,79,129,109,68,64,54,24,49,51,49,40,50,48,47,49,49,27,54,50,30,43,55,36,13,51,45,12,28,44,63,50,32,50,67,48,16,50,49,30,48,53,51,48,54,53,45,54,54,54,49,51,51,44,53,52,52,46,52,54,44,38,74,74,37,63,90,46,37,69,45,44,53,53,46,49,55,45,48,52,27,42,49,39,29,32,51,20,21,36,53,40,15,48,40,27,69,70,68,54,16,64,63,52,23,54,66,53,44,61,65,78,46,40,68,39,73,46,77,32,53,23,24,79,85,10,78,40,39,75,32,28,44,57,74,64,35,50,26,47,71,32,47,32,40,62,50,30,33,36,49,87,95,39,73,43,65,43,57,23,49,78,42,70,35,45,55,65,25,32,38,35,25,38,18,44,66,84,18,45,63,56,49,35,24,36,22,43,55,51,78,129